Protein AF-A0A812QEW4-F1 (afdb_monomer_lite)

Secondary structure (DSSP, 8-state):
-----------------S---S--PPPP-----------PPP-PBBPGGGSTT--TTTEE-TT--SB-TT-EEEEEEPTTEE---EEEE--TT--STTPBPB------EE-PPPPSSPPTTEEEEPTTSTT--SS-EEEEPTTEEEEEEEEEEEETTSTTEEEEEEEEEEE--PBBPPTT--TTEE-TT-SSB-TT-EEEEEE-TTEEEEEPPP---------S--TT-----------------------PPPP-PEE-S-EEEE--TT--STTPBPB---EEEEE---PPPSSPPTTEEEEE-TT-SSEEEEEPTT--S--EEEEEE-TT--EEEEEE---------

Foldseek 3Di:
DPDPDDPPPPPPPPDDDDDDDDDDDDPPPDPPPPPPPDDADFEWEDFPVPDPPDDPQQKDQVVPDTGTAADKGWIAGDPPWHFDIWIWHHHNRHRDYHHHTDTDDTDTDGDADDDPDDDAQKDWDACPPVPHPDHIAIDGDPQWDFHKDWDWDADPVDPRDIHIDIDTIFGFAWECADPPPPLQKDCVQPHTHTAFDKDWIFGPPQWWKWFQPPPPPPPPPPPPPPPPPPDDDDDDDDDDDDDPPPPPDPDPDPRDTHTDRTWMWHHHNNHRDYHHHTDIGDIDTHRPDQDADVVHDPQKDWDDDVPDPDIAIDGHPQFDDHWDFDFDQDPSRRGYTDTDTDDGPDPPD

Radius of gyration: 50.13 Å; chains: 1; bounding box: 139×49×129 Å

Structure (mmCIF, N/CA/C/O backbone):
data_AF-A0A812QEW4-F1
#
_entry.id   AF-A0A812QEW4-F1
#
loop_
_atom_site.group_PDB
_atom_site.id
_atom_site.type_symbol
_atom_site.label_atom_id
_atom_site.label_alt_id
_atom_site.label_comp_id
_atom_site.label_asym_id
_atom_site.label_entity_id
_atom_site.label_seq_id
_atom_site.pdbx_PDB_ins_code
_atom_site.Cartn_x
_atom_site.Cartn_y
_atom_site.Cartn_z
_atom_site.occupancy
_atom_site.B_iso_or_equiv
_atom_site.auth_seq_id
_atom_site.auth_comp_id
_atom_site.auth_asym_id
_atom_site.auth_atom_id
_atom_site.pdbx_PDB_model_num
ATOM 1 N N . MET A 1 1 ? 35.214 -0.517 -57.519 1.00 34.09 1 MET A N 1
ATOM 2 C CA . MET A 1 1 ? 35.981 -0.048 -58.694 1.00 34.09 1 MET A CA 1
ATOM 3 C C . MET A 1 1 ? 37.238 0.630 -58.178 1.00 34.09 1 MET A C 1
ATOM 5 O O . MET A 1 1 ? 37.131 1.718 -57.634 1.00 34.09 1 MET A O 1
ATOM 9 N N . CYS A 1 2 ? 38.399 -0.019 -58.268 1.00 31.53 2 CYS A N 1
ATOM 10 C CA . CYS A 1 2 ? 39.672 0.656 -58.017 1.00 31.53 2 CYS A CA 1
ATOM 11 C C . CYS A 1 2 ? 39.988 1.488 -59.260 1.00 31.53 2 CYS A C 1
ATOM 13 O O . CYS A 1 2 ? 40.328 0.937 -60.305 1.00 31.53 2 CYS A O 1
ATOM 15 N N . THR A 1 3 ? 39.782 2.799 -59.180 1.00 40.34 3 THR A N 1
ATOM 16 C CA . THR A 1 3 ? 40.243 3.729 -60.209 1.00 40.34 3 THR A CA 1
ATOM 17 C C . THR A 1 3 ? 41.767 3.726 -60.201 1.00 40.34 3 THR A C 1
ATOM 19 O O . THR A 1 3 ? 42.397 3.939 -59.167 1.00 40.34 3 THR A O 1
ATOM 22 N N . THR A 1 4 ? 42.348 3.421 -61.354 1.00 45.41 4 THR A N 1
ATOM 23 C CA . THR A 1 4 ? 43.779 3.255 -61.630 1.00 45.41 4 THR A CA 1
ATOM 24 C C . THR A 1 4 ? 44.549 4.576 -61.618 1.00 45.41 4 THR A C 1
ATOM 26 O O . THR A 1 4 ? 45.234 4.894 -62.588 1.00 45.41 4 THR A O 1
ATOM 29 N N . GLU A 1 5 ? 44.461 5.363 -60.548 1.00 48.59 5 GLU A N 1
ATOM 30 C CA . GLU A 1 5 ? 45.220 6.609 -60.457 1.00 48.59 5 GLU A CA 1
ATOM 31 C C . GLU A 1 5 ? 46.103 6.671 -59.211 1.00 48.59 5 GLU A C 1
ATOM 33 O O . GLU A 1 5 ? 45.662 6.565 -58.070 1.00 48.59 5 GLU A O 1
ATOM 38 N N . THR A 1 6 ? 47.391 6.890 -59.492 1.00 46.53 6 THR A N 1
ATOM 39 C CA . THR A 1 6 ? 48.489 7.249 -58.584 1.00 46.53 6 THR A CA 1
ATOM 40 C C . THR A 1 6 ? 49.030 6.169 -57.640 1.00 46.53 6 THR A C 1
ATOM 42 O O . THR A 1 6 ? 49.083 6.325 -56.425 1.00 46.53 6 THR A O 1
ATOM 45 N N . CYS A 1 7 ? 49.620 5.124 -58.231 1.00 43.09 7 CYS A N 1
ATOM 46 C CA . CYS A 1 7 ? 50.783 4.455 -57.635 1.00 43.09 7 CYS A CA 1
ATOM 47 C C . CYS A 1 7 ? 52.015 5.367 -57.754 1.00 43.09 7 CYS A C 1
ATOM 49 O O . CYS A 1 7 ? 52.773 5.307 -58.723 1.00 43.09 7 CYS A O 1
ATOM 51 N N . SER A 1 8 ? 52.221 6.225 -56.761 1.00 47.38 8 SER A N 1
ATOM 52 C CA . SER A 1 8 ? 53.484 6.940 -56.581 1.00 47.38 8 SER A CA 1
ATOM 53 C C . SER A 1 8 ? 54.547 5.940 -56.126 1.00 47.38 8 SER A C 1
ATOM 55 O O . SER A 1 8 ? 54.674 5.653 -54.938 1.00 47.38 8 SER A O 1
ATOM 57 N N . LEU A 1 9 ? 55.304 5.383 -57.075 1.00 45.41 9 LEU A N 1
ATOM 58 C CA . LEU A 1 9 ? 56.555 4.674 -56.804 1.00 45.41 9 LEU A CA 1
ATOM 59 C C . LEU A 1 9 ? 57.519 5.647 -56.109 1.00 45.41 9 LEU A C 1
ATOM 61 O O . LEU A 1 9 ? 58.252 6.394 -56.757 1.00 45.41 9 LEU A O 1
ATOM 65 N N . LEU A 1 10 ? 57.515 5.649 -54.777 1.00 46.84 10 LEU A N 1
ATOM 66 C CA . LEU A 1 10 ? 58.549 6.276 -53.964 1.00 46.84 10 LEU A CA 1
ATOM 67 C C . LEU A 1 10 ? 59.844 5.476 -54.154 1.00 46.84 10 LEU A C 1
ATOM 69 O O . LEU A 1 10 ? 60.180 4.593 -53.369 1.00 46.84 10 LEU A O 1
ATOM 73 N N . ARG A 1 11 ? 60.594 5.793 -55.214 1.00 47.28 11 ARG A N 1
ATOM 74 C CA . ARG A 1 11 ? 62.019 5.463 -55.280 1.00 47.28 11 ARG A CA 1
ATOM 75 C C . ARG A 1 11 ? 62.726 6.290 -54.207 1.00 47.28 11 ARG A C 1
ATOM 77 O O . ARG A 1 11 ? 63.113 7.430 -54.454 1.00 47.28 11 ARG A O 1
ATOM 84 N N . ARG A 1 12 ? 62.914 5.723 -53.013 1.00 45.78 12 ARG A N 1
ATOM 85 C CA . ARG A 1 12 ? 64.014 6.152 -52.142 1.00 45.78 12 ARG A CA 1
ATOM 86 C C . ARG A 1 12 ? 65.315 5.711 -52.803 1.00 45.78 12 ARG A C 1
ATOM 88 O O . ARG A 1 12 ? 65.815 4.624 -52.549 1.00 45.78 12 ARG A O 1
ATOM 95 N N . CYS A 1 13 ? 65.861 6.559 -53.663 1.00 48.66 13 CYS A N 1
ATOM 96 C CA . CYS A 1 13 ? 67.303 6.595 -53.838 1.00 48.66 13 CYS A CA 1
ATOM 97 C C . CYS A 1 13 ? 67.830 7.468 -52.700 1.00 48.66 13 CYS A C 1
ATOM 99 O O . CYS A 1 13 ? 67.900 8.690 -52.829 1.00 48.66 13 CYS A O 1
ATOM 101 N N . GLU A 1 14 ? 68.107 6.851 -51.551 1.00 45.97 14 GLU A N 1
ATOM 102 C CA . GLU A 1 14 ? 68.933 7.505 -50.542 1.00 45.97 14 GLU A CA 1
ATOM 103 C C . GLU A 1 14 ? 70.273 7.857 -51.196 1.00 45.97 14 GLU A C 1
ATOM 105 O O . GLU A 1 14 ? 70.865 7.077 -51.941 1.00 45.97 14 GLU A O 1
ATOM 110 N N . SER A 1 15 ? 70.674 9.104 -50.988 1.00 53.09 15 SER A N 1
ATOM 111 C CA . SER A 1 15 ? 71.875 9.736 -51.513 1.00 53.09 15 SER A CA 1
ATOM 112 C C . SER A 1 15 ? 73.114 8.853 -51.347 1.00 53.09 15 SER A C 1
ATOM 114 O O . SER A 1 15 ? 73.626 8.701 -50.239 1.00 53.09 15 SER A O 1
ATOM 116 N N . ALA A 1 16 ? 73.624 8.323 -52.458 1.00 52.69 16 ALA A N 1
ATOM 117 C CA . ALA A 1 16 ? 74.945 7.714 -52.511 1.00 52.69 16 ALA A CA 1
ATOM 118 C C . ALA A 1 16 ? 76.025 8.809 -52.379 1.00 52.69 16 ALA A C 1
ATOM 120 O O . ALA A 1 16 ? 75.946 9.824 -53.082 1.00 52.69 16 ALA A O 1
ATOM 121 N N . PRO A 1 17 ? 77.040 8.645 -51.513 1.00 54.31 17 PRO A N 1
ATOM 122 C CA . PRO A 1 17 ? 78.188 9.537 -51.495 1.00 54.31 17 PRO A CA 1
ATOM 123 C C . PRO A 1 17 ? 79.134 9.225 -52.669 1.00 54.31 17 PRO A C 1
ATOM 125 O O . PRO A 1 17 ? 79.362 8.072 -53.015 1.00 54.31 17 PRO A O 1
ATOM 128 N N . SER A 1 18 ? 79.653 10.297 -53.273 1.00 60.44 18 SER A N 1
ATOM 129 C CA . SER A 1 18 ? 80.871 10.423 -54.095 1.00 60.44 18 SER A CA 1
ATOM 130 C C . SER A 1 18 ? 81.496 9.160 -54.729 1.00 60.44 18 SER A C 1
ATOM 132 O O . SER A 1 18 ? 82.170 8.392 -54.055 1.00 60.44 18 SER A O 1
ATOM 134 N N . VAL A 1 19 ? 81.368 9.090 -56.062 1.00 60.41 19 VAL A N 1
ATOM 135 C CA . VAL A 1 19 ? 82.297 8.549 -57.086 1.00 60.41 19 VAL A CA 1
ATOM 136 C C . VAL A 1 19 ? 83.142 7.316 -56.697 1.00 60.41 19 VAL A C 1
ATOM 138 O O . VAL A 1 19 ? 84.194 7.477 -56.077 1.00 60.41 19 VAL A O 1
ATOM 141 N N . PRO A 1 20 ? 82.778 6.105 -57.161 1.00 59.41 20 PRO A N 1
ATOM 142 C CA . PRO A 1 20 ? 83.668 4.948 -57.141 1.00 59.41 20 PRO A CA 1
ATOM 143 C C . PRO A 1 20 ? 84.605 4.908 -58.375 1.00 59.41 20 PRO A C 1
ATOM 145 O O . PRO A 1 20 ? 84.334 5.568 -59.385 1.00 59.41 20 PRO A O 1
ATOM 148 N N . PRO A 1 21 ? 85.726 4.163 -58.299 1.00 57.56 21 PRO A N 1
ATOM 149 C CA . PRO A 1 21 ? 86.693 3.998 -59.387 1.00 57.56 21 PRO A CA 1
ATOM 150 C C . PRO A 1 21 ? 86.151 3.141 -60.548 1.00 57.56 21 PRO A C 1
ATOM 152 O O . PRO A 1 21 ? 85.210 2.373 -60.399 1.00 57.56 21 PRO A O 1
ATOM 155 N N . ALA A 1 22 ? 86.756 3.310 -61.725 1.00 57.78 22 ALA A N 1
ATOM 156 C CA . ALA A 1 22 ? 86.165 3.049 -63.039 1.00 57.78 22 ALA A CA 1
ATOM 157 C C . ALA A 1 22 ? 86.095 1.583 -63.534 1.00 57.78 22 ALA A C 1
ATOM 159 O O . ALA A 1 22 ? 85.819 1.405 -64.713 1.00 57.78 22 ALA A O 1
ATOM 160 N N . ASP A 1 23 ? 86.289 0.554 -62.703 1.00 59.66 23 ASP A N 1
ATOM 161 C CA . ASP A 1 23 ? 86.441 -0.836 -63.194 1.00 59.66 23 ASP A CA 1
ATOM 162 C C . ASP A 1 23 ? 85.717 -1.912 -62.349 1.00 59.66 23 ASP A C 1
ATOM 164 O O . ASP A 1 23 ? 86.244 -3.006 -62.152 1.00 59.66 23 ASP A O 1
ATOM 168 N N . GLU A 1 24 ? 84.499 -1.652 -61.860 1.00 54.56 24 GLU A N 1
ATOM 169 C CA . GLU A 1 24 ? 83.662 -2.698 -61.238 1.00 54.56 24 GLU A CA 1
ATOM 170 C C . GLU A 1 24 ? 82.267 -2.794 -61.878 1.00 54.56 24 GLU A C 1
ATOM 172 O O . GLU A 1 24 ? 81.552 -1.801 -62.033 1.00 54.56 24 GLU A O 1
ATOM 177 N N . ASP A 1 25 ? 81.914 -4.027 -62.263 1.00 59.41 25 ASP A N 1
ATOM 178 C CA . ASP A 1 25 ? 80.620 -4.448 -62.803 1.00 59.41 25 ASP A CA 1
ATOM 179 C C . ASP A 1 25 ? 79.486 -4.013 -61.863 1.00 59.41 25 ASP A C 1
ATOM 181 O O . ASP A 1 25 ? 79.388 -4.454 -60.716 1.00 59.41 25 ASP A O 1
ATOM 185 N N . TRP A 1 26 ? 78.612 -3.134 -62.353 1.00 59.62 26 TRP A N 1
ATOM 186 C CA . TRP A 1 26 ? 77.441 -2.689 -61.607 1.00 59.62 26 TRP A CA 1
ATOM 187 C C . TRP A 1 26 ? 76.457 -3.855 -61.457 1.00 59.62 26 TRP A C 1
ATOM 189 O O . TRP A 1 26 ? 76.112 -4.478 -62.467 1.00 59.62 26 TRP A O 1
ATOM 199 N N . PRO A 1 27 ? 75.934 -4.144 -60.250 1.00 57.59 27 PRO A N 1
ATOM 200 C CA . PRO A 1 27 ? 74.861 -5.114 -60.120 1.00 57.59 27 PRO A CA 1
ATOM 201 C C . PRO A 1 27 ? 73.659 -4.606 -60.917 1.00 57.59 27 PRO A C 1
ATOM 203 O O . PRO A 1 27 ? 73.202 -3.473 -60.735 1.00 57.59 27 PRO A O 1
ATOM 206 N N . ALA A 1 28 ? 73.178 -5.441 -61.838 1.00 57.78 28 ALA A N 1
ATOM 207 C CA . ALA A 1 28 ? 71.970 -5.180 -62.602 1.00 57.78 28 ALA A CA 1
ATOM 208 C C . ALA A 1 28 ? 70.848 -4.776 -61.636 1.00 57.78 28 ALA A C 1
ATOM 210 O O . ALA A 1 28 ? 70.602 -5.462 -60.645 1.00 57.78 28 ALA A O 1
ATOM 211 N N . CYS A 1 29 ? 70.181 -3.652 -61.904 1.00 54.00 29 CYS A N 1
ATOM 212 C CA . CYS A 1 29 ? 68.979 -3.290 -61.170 1.00 54.00 29 CYS A CA 1
ATOM 213 C C . CYS A 1 29 ? 67.927 -4.377 -61.419 1.00 54.00 29 CYS A C 1
ATOM 215 O O . CYS A 1 29 ? 67.280 -4.377 -62.467 1.00 54.00 29 CYS A O 1
ATOM 217 N N . GLU A 1 30 ? 67.761 -5.306 -60.478 1.00 57.88 30 GLU A N 1
ATOM 218 C CA . GLU A 1 30 ? 66.587 -6.168 -60.456 1.00 57.88 30 GLU A CA 1
ATOM 219 C C . GLU A 1 30 ? 65.365 -5.267 -60.299 1.00 57.88 30 GLU A C 1
ATOM 221 O O . GLU A 1 30 ? 65.237 -4.495 -59.344 1.00 57.88 30 GLU A O 1
ATOM 226 N N . VAL A 1 31 ? 64.478 -5.324 -61.289 1.00 55.22 31 VAL A N 1
ATOM 227 C CA . VAL A 1 31 ? 63.141 -4.755 -61.185 1.00 55.22 31 VAL A CA 1
ATOM 228 C C . VAL A 1 31 ? 62.467 -5.509 -60.045 1.00 55.22 31 VAL A C 1
ATOM 230 O O . VAL A 1 31 ? 62.051 -6.647 -60.223 1.00 55.22 31 VAL A O 1
ATOM 233 N N . GLN A 1 32 ? 62.402 -4.909 -58.855 1.00 58.09 32 GLN A N 1
ATOM 234 C CA . GLN A 1 32 ? 61.497 -5.404 -57.826 1.00 58.09 32 GLN A CA 1
ATOM 235 C C . GLN A 1 32 ? 60.091 -5.269 -58.400 1.00 58.09 32 GLN A C 1
ATOM 237 O O . GLN A 1 32 ? 59.617 -4.149 -58.616 1.00 58.09 32 GLN A O 1
ATOM 242 N N . ASP A 1 33 ? 59.468 -6.407 -58.704 1.00 61.31 33 ASP A N 1
ATOM 243 C CA . ASP A 1 33 ? 58.070 -6.470 -59.100 1.00 61.31 33 ASP A CA 1
ATOM 244 C C . ASP A 1 33 ? 57.260 -5.640 -58.104 1.00 61.31 33 ASP A C 1
ATOM 246 O O . ASP A 1 33 ? 57.268 -5.890 -56.896 1.00 61.31 33 ASP A O 1
ATOM 250 N N . GLY A 1 34 ? 56.610 -4.591 -58.610 1.00 55.34 34 GLY A N 1
ATOM 251 C CA . GLY A 1 34 ? 55.760 -3.735 -57.801 1.00 55.34 34 GLY A CA 1
ATOM 252 C C . GLY A 1 34 ? 54.606 -4.566 -57.262 1.00 55.34 34 GLY A C 1
ATOM 253 O O . GLY A 1 34 ? 53.632 -4.811 -57.971 1.00 55.34 34 GLY A O 1
ATOM 254 N N . PHE A 1 35 ? 54.714 -5.018 -56.015 1.00 60.94 35 PHE A N 1
ATOM 255 C CA . PHE A 1 35 ? 53.630 -5.712 -55.341 1.00 60.94 35 PHE A CA 1
ATOM 256 C C . PHE A 1 35 ? 52.522 -4.695 -55.058 1.00 60.94 35 PHE A C 1
ATOM 258 O O . PHE A 1 35 ? 52.646 -3.840 -54.180 1.00 60.94 35 PHE A O 1
ATOM 265 N N . LEU A 1 36 ? 51.437 -4.763 -55.829 1.00 58.31 36 LEU A N 1
ATOM 266 C CA . LEU A 1 36 ? 50.216 -4.017 -55.542 1.00 58.31 36 LEU A CA 1
ATOM 267 C C . LEU A 1 36 ? 49.532 -4.653 -54.322 1.00 58.31 36 LEU A C 1
ATOM 269 O O . LEU A 1 36 ? 48.616 -5.461 -54.447 1.00 58.31 36 LEU A O 1
ATOM 273 N N . SER A 1 37 ? 49.998 -4.299 -53.125 1.00 68.81 37 SER A N 1
ATOM 274 C CA . SER A 1 37 ? 49.286 -4.541 -51.867 1.00 68.81 37 SER A CA 1
ATOM 275 C C . SER A 1 37 ? 48.243 -3.450 -51.636 1.00 68.81 37 SER A C 1
ATOM 277 O O . SER A 1 37 ? 48.529 -2.277 -51.862 1.00 68.81 37 SER A O 1
ATOM 279 N N . GLY A 1 38 ? 47.063 -3.808 -51.128 1.00 67.88 38 GLY A N 1
ATOM 280 C CA . GLY A 1 38 ? 46.064 -2.829 -50.672 1.00 67.88 38 GLY A CA 1
ATOM 281 C C . GLY A 1 38 ? 44.624 -3.124 -51.088 1.00 67.88 38 GLY A C 1
ATOM 282 O O . GLY A 1 38 ? 43.706 -2.505 -50.565 1.00 67.88 38 GLY A O 1
ATOM 283 N N . CYS A 1 39 ? 44.400 -4.091 -51.981 1.00 78.12 39 CYS A N 1
ATOM 284 C CA . CYS A 1 39 ? 43.057 -4.575 -52.296 1.00 78.12 39 CYS A CA 1
ATOM 285 C C . CYS A 1 39 ? 42.732 -5.791 -51.419 1.00 78.12 39 CYS A C 1
ATOM 287 O O . CYS A 1 39 ? 43.071 -6.920 -51.769 1.00 78.12 39 CYS A O 1
ATOM 289 N N . GLY A 1 40 ? 42.113 -5.556 -50.261 1.00 85.12 40 GLY A N 1
ATOM 290 C CA . GLY A 1 40 ? 41.506 -6.623 -49.463 1.00 85.12 40 GLY A CA 1
ATOM 291 C C . GLY A 1 40 ? 40.130 -7.011 -50.011 1.00 85.12 40 GLY A C 1
ATOM 292 O O . GLY A 1 40 ? 39.431 -6.176 -50.585 1.00 85.12 40 GLY A O 1
ATOM 293 N N . ILE A 1 41 ? 39.737 -8.276 -49.842 1.00 91.94 41 ILE A N 1
ATOM 294 C CA . ILE A 1 41 ? 38.370 -8.724 -50.140 1.00 91.94 41 ILE A CA 1
ATOM 295 C C . ILE A 1 41 ? 37.450 -8.102 -49.080 1.00 91.94 41 ILE A C 1
ATOM 297 O O . ILE A 1 41 ? 37.711 -8.329 -47.897 1.00 91.94 41 ILE A O 1
ATOM 301 N N . PRO A 1 42 ? 36.399 -7.350 -49.458 1.00 93.44 42 PRO A N 1
ATOM 302 C CA . PRO A 1 42 ? 35.460 -6.791 -48.493 1.00 93.44 42 PRO A CA 1
ATOM 303 C C . PRO A 1 42 ? 34.879 -7.895 -47.597 1.00 93.44 42 PRO A C 1
ATOM 305 O O . PRO A 1 42 ? 34.432 -8.925 -48.101 1.00 93.44 42 PRO A O 1
ATOM 308 N N . GLN A 1 43 ? 34.932 -7.695 -46.283 1.00 96.94 43 GLN A N 1
ATOM 309 C CA . GLN A 1 43 ? 34.458 -8.633 -45.265 1.00 96.94 43 GLN A CA 1
ATOM 310 C C . GLN A 1 43 ? 33.184 -8.088 -44.613 1.00 96.94 43 GLN A C 1
ATOM 312 O O . GLN A 1 43 ? 33.119 -6.901 -44.288 1.00 96.94 43 GLN A O 1
ATOM 317 N N . SER A 1 44 ? 32.185 -8.942 -44.391 1.00 96.38 44 SER A N 1
ATOM 318 C CA . SER A 1 44 ? 31.024 -8.597 -43.562 1.00 96.38 44 SER A CA 1
ATOM 319 C C . SER A 1 44 ? 31.462 -8.268 -42.133 1.00 96.38 44 SER A C 1
ATOM 321 O O . SER A 1 44 ? 32.469 -8.786 -41.639 1.00 96.38 44 SER A O 1
ATOM 323 N N . CYS A 1 45 ? 30.717 -7.390 -41.472 1.00 96.50 45 CYS A N 1
ATOM 324 C CA . CYS A 1 45 ? 30.898 -7.136 -40.050 1.00 96.50 45 CYS A CA 1
ATOM 325 C C . CYS A 1 45 ? 30.243 -8.247 -39.213 1.00 96.50 45 CYS A C 1
ATOM 327 O O . CYS A 1 45 ? 29.313 -8.915 -39.671 1.00 96.50 45 CYS A O 1
ATOM 329 N N . VAL A 1 46 ? 30.720 -8.440 -37.981 1.00 94.50 46 VAL A N 1
ATOM 330 C CA . VAL A 1 46 ? 30.103 -9.381 -37.028 1.00 94.50 46 VAL A CA 1
ATOM 331 C C . VAL A 1 46 ? 28.724 -8.871 -36.623 1.00 94.50 46 VAL A C 1
ATOM 333 O O . VAL A 1 46 ? 28.554 -7.672 -36.421 1.00 94.50 46 VAL A O 1
ATOM 336 N N . ALA A 1 47 ? 27.754 -9.775 -36.477 1.00 91.19 47 ALA A N 1
ATOM 337 C CA . ALA A 1 47 ? 26.429 -9.452 -35.953 1.00 91.19 47 ALA A CA 1
ATOM 338 C C . ALA A 1 47 ? 26.506 -8.729 -34.592 1.00 91.19 47 ALA A C 1
ATOM 340 O O . ALA A 1 47 ? 27.408 -8.988 -33.792 1.00 91.19 47 ALA A O 1
ATOM 341 N N . LEU A 1 48 ? 25.540 -7.842 -34.324 1.00 89.38 48 LEU A N 1
ATOM 342 C CA . LEU A 1 48 ? 25.499 -7.054 -33.084 1.00 89.38 48 LEU A CA 1
ATOM 343 C C . LEU A 1 48 ? 25.449 -7.923 -31.817 1.00 89.38 48 LEU A C 1
ATOM 345 O O . LEU A 1 48 ? 26.045 -7.545 -30.812 1.00 89.38 48 LEU A O 1
ATOM 349 N N . GLU A 1 49 ? 24.806 -9.090 -31.884 1.00 87.31 49 GLU A N 1
ATOM 350 C CA . GLU A 1 49 ? 24.650 -10.047 -30.773 1.00 87.31 49 GLU A CA 1
ATOM 351 C C . GLU A 1 49 ? 25.986 -10.556 -30.212 1.00 87.31 49 GLU A C 1
ATOM 353 O O . GLU A 1 49 ? 26.062 -11.014 -29.079 1.00 87.31 49 GLU A O 1
ATOM 358 N N . ALA A 1 50 ? 27.066 -10.469 -30.994 1.00 84.06 50 ALA A N 1
ATOM 359 C CA . ALA A 1 50 ? 28.398 -10.876 -30.557 1.00 84.06 50 ALA A CA 1
ATOM 360 C C . ALA A 1 50 ? 29.152 -9.776 -29.786 1.00 84.06 50 ALA A C 1
ATOM 362 O O . ALA A 1 50 ? 30.310 -9.977 -29.414 1.00 84.06 50 ALA A O 1
ATOM 363 N N . THR A 1 51 ? 28.551 -8.597 -29.597 1.00 83.06 51 THR A N 1
ATOM 364 C CA . THR A 1 51 ? 29.178 -7.483 -28.873 1.00 83.06 51 THR A CA 1
ATOM 365 C C . THR A 1 51 ? 28.883 -7.566 -27.371 1.00 83.06 51 THR A C 1
ATOM 367 O O . THR A 1 51 ? 27.773 -7.886 -26.969 1.00 83.06 51 THR A O 1
ATOM 370 N N . GLU A 1 52 ? 29.861 -7.241 -26.517 1.00 84.44 52 GLU A N 1
ATOM 371 C CA . GLU A 1 52 ? 29.746 -7.355 -25.044 1.00 84.44 52 GLU A CA 1
ATOM 372 C C . GLU A 1 52 ? 28.688 -6.426 -24.410 1.00 84.44 52 GLU A C 1
ATOM 374 O O . GLU A 1 52 ? 28.387 -6.549 -23.227 1.00 84.44 52 GLU A O 1
ATOM 379 N N . VAL A 1 53 ? 28.142 -5.480 -25.178 1.00 86.94 53 VAL A N 1
ATOM 380 C CA . VAL A 1 53 ? 27.160 -4.473 -24.727 1.00 86.94 53 VAL A CA 1
ATOM 381 C C . VAL A 1 53 ? 25.718 -4.895 -25.055 1.00 86.94 53 VAL A C 1
ATOM 383 O O . VAL A 1 53 ? 24.770 -4.181 -24.739 1.00 86.94 53 VAL A O 1
ATOM 386 N N . TRP A 1 54 ? 25.536 -6.036 -25.718 1.00 88.38 54 TRP A N 1
ATOM 387 C CA . TRP A 1 54 ? 24.234 -6.478 -26.192 1.00 88.38 54 TRP A CA 1
ATOM 388 C C . TRP A 1 54 ? 23.394 -7.131 -25.082 1.00 88.38 54 TRP A C 1
ATOM 390 O O . TRP A 1 54 ? 23.866 -8.024 -24.381 1.00 88.38 54 TRP A O 1
ATOM 400 N N . ASP A 1 55 ? 22.140 -6.689 -24.957 1.00 92.38 55 ASP A N 1
ATOM 401 C CA . ASP A 1 55 ? 21.114 -7.265 -24.085 1.00 92.38 55 ASP A CA 1
ATOM 402 C C . ASP A 1 55 ? 19.877 -7.584 -24.938 1.00 92.38 55 ASP A C 1
ATOM 404 O O . ASP A 1 55 ? 19.198 -6.673 -25.430 1.00 92.38 55 ASP A O 1
ATOM 408 N N . ASP A 1 56 ? 19.600 -8.882 -25.110 1.00 92.38 56 ASP A N 1
ATOM 409 C CA . ASP A 1 56 ? 18.487 -9.409 -25.913 1.00 92.38 56 ASP A CA 1
ATOM 410 C C . ASP A 1 56 ? 17.116 -8.895 -25.449 1.00 92.38 56 ASP A C 1
ATOM 412 O O . ASP A 1 56 ? 16.148 -8.922 -26.218 1.00 92.38 56 ASP A O 1
ATOM 416 N N . CYS A 1 57 ? 17.006 -8.425 -24.205 1.00 94.12 57 CYS A N 1
ATOM 417 C CA . CYS A 1 57 ? 15.758 -7.934 -23.640 1.00 94.12 57 CYS A CA 1
ATOM 418 C C . CYS A 1 57 ? 15.540 -6.439 -23.801 1.00 94.12 57 CYS A C 1
ATOM 420 O O . CYS A 1 57 ? 14.392 -5.995 -23.765 1.00 94.12 57 CYS A O 1
ATOM 422 N N . ILE A 1 58 ? 16.603 -5.669 -24.019 1.00 95.19 58 ILE A N 1
ATOM 423 C CA . ILE A 1 58 ? 16.505 -4.214 -24.157 1.00 95.19 58 ILE A CA 1
ATOM 424 C C . ILE A 1 58 ? 16.455 -3.814 -25.629 1.00 95.19 58 ILE A C 1
ATOM 426 O O . ILE A 1 58 ? 15.750 -2.865 -25.985 1.00 95.19 58 ILE A O 1
ATOM 430 N N . PHE A 1 59 ? 17.165 -4.530 -26.500 1.00 96.50 59 PHE A N 1
ATOM 431 C CA . PHE A 1 59 ? 17.348 -4.131 -27.892 1.00 96.50 59 PHE A CA 1
ATOM 432 C C . PHE A 1 59 ? 16.723 -5.131 -28.869 1.00 96.50 59 PHE A C 1
ATOM 434 O O . PHE A 1 59 ? 16.827 -6.343 -28.711 1.00 96.50 59 PHE A O 1
ATOM 441 N N . ASP A 1 60 ? 16.079 -4.608 -29.910 1.00 95.94 60 ASP A N 1
ATOM 442 C CA . ASP A 1 60 ? 15.561 -5.372 -31.042 1.00 95.94 60 ASP A CA 1
ATOM 443 C C . ASP A 1 60 ? 16.399 -5.051 -32.284 1.00 95.94 60 ASP A C 1
ATOM 445 O O . ASP A 1 60 ? 16.398 -3.928 -32.802 1.00 95.94 60 ASP A O 1
ATOM 449 N N . ASN A 1 61 ? 17.137 -6.059 -32.744 1.00 94.81 61 ASN A N 1
ATOM 450 C CA . ASN A 1 61 ? 17.920 -6.053 -33.974 1.00 94.81 61 ASN A CA 1
ATOM 451 C C . ASN A 1 61 ? 17.403 -7.099 -34.969 1.00 94.81 61 ASN A C 1
ATOM 453 O O . ASN A 1 61 ? 18.147 -7.488 -35.866 1.00 94.81 61 ASN A O 1
ATOM 457 N N . SER A 1 62 ? 16.157 -7.565 -34.850 1.00 94.12 62 SER A N 1
ATOM 458 C CA . SER A 1 62 ? 15.606 -8.618 -35.718 1.00 94.12 62 SER A CA 1
ATOM 459 C C . SER A 1 62 ? 15.661 -8.267 -37.215 1.00 94.12 62 SER A C 1
ATOM 461 O O . SER A 1 62 ? 15.512 -9.130 -38.080 1.00 94.12 62 SER A O 1
ATOM 463 N N . HIS A 1 63 ? 15.879 -6.991 -37.543 1.00 91.75 63 HIS A N 1
ATOM 464 C CA . HIS A 1 63 ? 16.069 -6.475 -38.900 1.00 91.75 63 HIS A CA 1
ATOM 465 C C . HIS A 1 63 ? 17.545 -6.384 -39.336 1.00 91.75 63 HIS A C 1
ATOM 467 O O . HIS A 1 63 ? 17.828 -6.153 -40.514 1.00 91.75 63 HIS A O 1
ATOM 473 N N . CYS A 1 64 ? 18.489 -6.591 -38.420 1.00 92.25 64 CYS A N 1
ATOM 474 C CA . CYS A 1 64 ? 19.928 -6.572 -38.649 1.00 92.25 64 CYS A CA 1
ATOM 475 C C . CYS A 1 64 ? 20.419 -7.985 -38.952 1.00 92.25 64 CYS A C 1
ATOM 477 O O . CYS A 1 64 ? 20.926 -8.691 -38.087 1.00 92.25 64 CYS A O 1
ATOM 479 N N . GLY A 1 65 ? 20.257 -8.400 -40.209 1.00 90.56 65 GLY A N 1
ATOM 480 C CA . GLY A 1 65 ? 20.913 -9.603 -40.717 1.00 90.56 65 GLY A CA 1
ATOM 481 C C . GLY A 1 65 ? 22.434 -9.432 -40.835 1.00 90.56 65 GLY A C 1
ATOM 482 O O . GLY A 1 65 ? 23.051 -8.564 -40.218 1.00 90.56 65 GLY A O 1
ATOM 483 N N . GLU A 1 66 ? 23.058 -10.239 -41.691 1.00 92.81 66 GLU A N 1
ATOM 484 C CA . GLU A 1 66 ? 24.486 -10.101 -41.980 1.00 92.81 66 GLU A CA 1
ATOM 485 C C . GLU A 1 66 ? 24.790 -8.726 -42.607 1.00 92.81 66 GLU A C 1
ATOM 487 O O . GLU A 1 66 ? 24.288 -8.374 -43.679 1.00 92.81 66 GLU A O 1
ATOM 492 N N . MET A 1 67 ? 25.621 -7.931 -41.930 1.00 95.25 67 MET A N 1
ATOM 493 C CA . MET A 1 67 ? 25.946 -6.573 -42.354 1.00 95.25 67 MET A CA 1
ATOM 494 C C . MET A 1 67 ? 27.153 -6.557 -43.295 1.00 95.25 67 MET A C 1
ATOM 496 O O . MET A 1 67 ? 28.307 -6.598 -42.866 1.00 95.25 67 MET A O 1
ATOM 500 N N . VAL A 1 68 ? 26.887 -6.446 -44.597 1.00 96.25 68 VAL A N 1
ATOM 501 C CA . VAL A 1 68 ? 27.927 -6.257 -45.623 1.00 96.25 68 VAL A CA 1
ATOM 502 C C . VAL A 1 68 ? 28.547 -4.849 -45.550 1.00 96.25 68 VAL A C 1
ATOM 504 O O . VAL A 1 68 ? 27.907 -3.923 -45.043 1.00 96.25 68 VAL A O 1
ATOM 507 N N . PRO A 1 69 ? 29.765 -4.625 -46.075 1.00 96.75 69 PRO A N 1
ATOM 508 C CA . PRO A 1 69 ? 30.384 -3.299 -46.107 1.00 96.75 69 PRO A CA 1
ATOM 509 C C . PRO A 1 69 ? 29.469 -2.224 -46.697 1.00 96.75 69 PRO A C 1
ATOM 511 O O . PRO A 1 69 ? 28.812 -2.449 -47.715 1.00 96.75 69 PRO A O 1
ATOM 514 N N . ASN A 1 70 ? 29.449 -1.047 -46.063 1.00 96.19 70 ASN A N 1
ATOM 515 C CA . ASN A 1 70 ? 28.582 0.085 -46.411 1.00 96.19 70 ASN A CA 1
ATOM 516 C C . ASN A 1 70 ? 27.075 -0.129 -46.154 1.00 96.19 70 ASN A C 1
ATOM 518 O O . ASN A 1 70 ? 26.261 0.671 -46.620 1.00 96.19 70 ASN A O 1
ATOM 522 N N . SER A 1 71 ? 26.684 -1.184 -45.437 1.00 96.38 71 SER A N 1
ATOM 523 C CA . SER A 1 71 ? 25.307 -1.344 -44.958 1.00 96.38 71 SER A CA 1
ATOM 524 C C . SER A 1 71 ? 25.086 -0.628 -43.624 1.00 96.38 71 SER A C 1
ATOM 526 O O . SER A 1 71 ? 26.021 -0.396 -42.848 1.00 96.38 71 SER A O 1
ATOM 528 N N . PHE A 1 72 ? 23.829 -0.279 -43.362 1.00 96.62 72 PHE A N 1
ATOM 529 C CA . PHE A 1 72 ? 23.365 0.198 -42.068 1.00 96.62 72 PHE A CA 1
ATOM 530 C C . PHE A 1 72 ? 22.095 -0.552 -41.666 1.00 96.62 72 PHE A C 1
ATOM 532 O O . PHE A 1 72 ? 21.335 -0.985 -42.533 1.00 96.62 72 PHE A O 1
ATOM 539 N N . CYS A 1 73 ? 21.876 -0.689 -40.364 1.00 97.00 73 CYS A N 1
ATOM 540 C CA . CYS A 1 73 ? 20.674 -1.279 -39.794 1.00 97.00 73 CYS A CA 1
ATOM 541 C C . CYS A 1 73 ? 20.126 -0.392 -38.673 1.00 97.00 73 CYS A C 1
ATOM 543 O O . CYS A 1 73 ? 20.898 0.250 -37.965 1.00 97.00 73 CYS A O 1
ATOM 545 N N . GLU A 1 74 ? 18.805 -0.335 -38.536 1.00 97.50 74 GLU A N 1
ATOM 546 C CA . GLU A 1 74 ? 18.120 0.346 -37.437 1.00 97.50 74 GLU A CA 1
ATOM 547 C C . GLU A 1 74 ? 18.020 -0.598 -36.231 1.00 97.50 74 GLU A C 1
ATOM 549 O O . GLU A 1 74 ? 17.525 -1.716 -36.366 1.00 97.50 74 GLU A O 1
ATOM 554 N N . VAL A 1 75 ? 18.478 -0.142 -35.067 1.00 97.19 75 VAL A N 1
ATOM 555 C CA . VAL A 1 75 ? 18.363 -0.856 -33.791 1.00 97.19 75 VAL A CA 1
ATOM 556 C C . VAL A 1 75 ? 17.319 -0.136 -32.949 1.00 97.19 75 VAL A C 1
ATOM 558 O O . VAL A 1 75 ? 17.419 1.075 -32.729 1.00 97.19 75 VAL A O 1
ATOM 561 N N . ARG A 1 76 ? 16.305 -0.875 -32.499 1.00 97.94 76 ARG A N 1
ATOM 562 C CA . ARG A 1 76 ? 15.179 -0.339 -31.724 1.00 97.94 76 ARG A CA 1
ATOM 563 C C . ARG A 1 76 ? 15.249 -0.804 -30.278 1.00 97.94 76 ARG A C 1
ATOM 565 O O . ARG A 1 76 ? 15.906 -1.794 -29.971 1.00 97.94 76 ARG A O 1
ATOM 572 N N . CYS A 1 77 ? 14.541 -0.109 -29.397 1.00 97.38 77 CYS A N 1
ATOM 573 C CA . CYS A 1 77 ? 14.221 -0.663 -28.088 1.00 97.38 77 CYS A CA 1
ATOM 574 C C . CYS A 1 77 ? 13.205 -1.795 -28.266 1.00 97.38 77 CYS A C 1
ATOM 576 O O . CYS A 1 77 ? 12.215 -1.642 -28.988 1.00 97.38 77 CYS A O 1
ATOM 578 N N . ARG A 1 78 ? 13.464 -2.938 -27.637 1.00 94.94 78 ARG A N 1
ATOM 579 C CA . ARG A 1 78 ? 12.534 -4.063 -27.609 1.00 94.94 78 ARG A CA 1
ATOM 580 C C . ARG A 1 78 ? 11.411 -3.744 -26.629 1.00 94.94 78 ARG A C 1
ATOM 582 O O . ARG A 1 78 ? 11.675 -3.261 -25.534 1.00 94.94 78 ARG A O 1
ATOM 589 N N . ALA A 1 79 ? 10.161 -4.028 -26.996 1.00 92.50 79 ALA A N 1
ATOM 590 C CA . ALA A 1 79 ? 9.048 -3.868 -26.064 1.00 92.50 79 ALA A CA 1
ATOM 591 C C . ALA A 1 79 ? 9.302 -4.703 -24.789 1.00 92.50 79 ALA A C 1
ATOM 593 O O . ALA A 1 79 ? 9.705 -5.862 -24.912 1.00 92.50 79 ALA A O 1
ATOM 594 N N . PRO A 1 80 ? 9.074 -4.142 -23.590 1.00 93.00 80 PRO A N 1
ATOM 595 C CA . PRO A 1 80 ? 8.300 -2.926 -23.325 1.00 93.00 80 PRO A CA 1
ATOM 596 C C . PRO A 1 80 ? 9.153 -1.654 -23.143 1.00 93.00 80 PRO A C 1
ATOM 598 O O . PRO A 1 80 ? 8.685 -0.648 -22.625 1.00 93.00 80 PRO A O 1
ATOM 601 N N . TYR A 1 81 ? 10.414 -1.660 -23.563 1.00 94.81 81 TYR A N 1
ATOM 602 C CA . TYR A 1 81 ? 11.226 -0.452 -23.559 1.00 94.81 81 TYR A CA 1
ATOM 603 C C . TYR A 1 81 ? 10.847 0.487 -24.706 1.00 94.81 81 TYR A C 1
ATOM 605 O O . TYR A 1 81 ? 10.602 0.058 -25.836 1.00 94.81 81 TYR A O 1
ATOM 613 N N . VAL A 1 82 ? 10.870 1.786 -24.425 1.00 95.50 82 VAL A N 1
ATOM 614 C CA . VAL A 1 82 ? 10.618 2.857 -25.391 1.00 95.50 82 VAL A CA 1
ATOM 615 C C . VAL A 1 82 ? 11.832 3.773 -25.488 1.00 95.50 82 VAL A C 1
ATOM 617 O O . VAL A 1 82 ? 12.503 4.063 -24.497 1.00 95.50 82 VAL A O 1
ATOM 620 N N . GLY A 1 83 ? 12.131 4.230 -26.698 1.00 96.81 83 GLY A N 1
ATOM 621 C CA . GLY A 1 83 ? 13.270 5.097 -26.967 1.00 96.81 83 GLY A CA 1
ATOM 622 C C . GLY A 1 83 ? 13.426 5.374 -28.454 1.00 96.81 83 GLY A C 1
ATOM 623 O O . GLY A 1 83 ? 12.853 4.672 -29.292 1.00 96.81 83 GLY A O 1
ATOM 624 N N . ASP A 1 84 ? 14.200 6.406 -28.779 1.00 97.75 84 ASP A N 1
ATOM 625 C CA . ASP A 1 84 ? 14.523 6.724 -30.167 1.00 97.75 84 ASP A CA 1
ATOM 626 C C . ASP A 1 84 ? 15.488 5.672 -30.741 1.00 97.75 84 ASP A C 1
ATOM 628 O O . ASP A 1 84 ? 16.477 5.327 -30.084 1.00 97.75 84 ASP A O 1
ATOM 632 N N . PRO A 1 85 ? 15.244 5.165 -31.963 1.00 97.69 85 PRO A N 1
ATOM 633 C CA . PRO A 1 85 ? 16.114 4.175 -32.577 1.00 97.69 85 PRO A CA 1
ATOM 634 C C . PRO A 1 85 ? 17.482 4.767 -32.926 1.00 97.69 85 PRO A C 1
ATOM 636 O O . PRO A 1 85 ? 17.611 5.945 -33.277 1.00 97.69 85 PRO A O 1
ATOM 639 N N . THR A 1 86 ? 18.509 3.924 -32.909 1.00 97.75 86 THR A N 1
ATOM 640 C CA . THR A 1 86 ? 19.850 4.266 -33.402 1.00 97.75 86 THR A CA 1
ATOM 641 C C . THR A 1 86 ? 20.211 3.416 -34.614 1.00 97.75 86 THR A C 1
ATOM 643 O O . THR A 1 86 ? 19.451 2.551 -35.048 1.00 97.75 86 THR A O 1
ATOM 646 N N . PHE A 1 87 ? 21.370 3.691 -35.217 1.00 97.44 87 PHE A N 1
ATOM 647 C CA . PHE A 1 87 ? 21.827 2.973 -36.400 1.00 97.44 87 PHE A CA 1
ATOM 648 C C . PHE A 1 87 ? 23.164 2.294 -36.152 1.00 97.44 87 PHE A C 1
ATOM 650 O O . PHE A 1 87 ? 24.114 2.918 -35.681 1.00 97.44 87 PHE A O 1
ATOM 657 N N . ALA A 1 88 ? 23.236 1.038 -36.565 1.00 96.88 88 ALA A N 1
ATOM 658 C CA . ALA A 1 88 ? 24.452 0.259 -36.647 1.00 96.88 88 ALA A CA 1
ATOM 659 C C . ALA A 1 88 ? 25.001 0.335 -38.080 1.00 96.88 88 ALA A C 1
ATOM 661 O O . ALA A 1 88 ? 24.224 0.361 -39.039 1.00 96.88 88 ALA A O 1
ATOM 662 N N . ARG A 1 89 ? 26.322 0.434 -38.257 1.00 97.50 89 ARG A N 1
ATOM 663 C CA . ARG A 1 89 ? 26.973 0.666 -39.557 1.00 97.50 89 ARG A CA 1
ATOM 664 C C . ARG A 1 89 ? 28.186 -0.234 -39.751 1.00 97.50 89 ARG A C 1
ATOM 666 O O . ARG A 1 89 ? 29.072 -0.290 -38.904 1.00 97.50 89 ARG A O 1
ATOM 673 N N . CYS A 1 90 ? 28.271 -0.890 -40.907 1.00 97.56 90 CYS A N 1
ATOM 674 C CA . CYS A 1 90 ? 29.484 -1.608 -41.294 1.00 97.56 90 CYS A CA 1
ATOM 675 C C . CYS A 1 90 ? 30.378 -0.696 -42.154 1.00 97.56 90 CYS A C 1
ATOM 677 O O . CYS A 1 90 ? 29.901 -0.188 -43.179 1.00 97.56 90 CYS A O 1
ATOM 679 N N . PRO A 1 91 ? 31.659 -0.471 -41.790 1.00 97.00 91 PRO A N 1
ATOM 680 C CA . PRO A 1 91 ? 32.542 0.426 -42.531 1.00 97.00 91 PRO A CA 1
ATOM 681 C C . PRO A 1 91 ? 32.594 0.107 -44.030 1.00 97.00 91 PRO A C 1
ATOM 683 O O . PRO A 1 91 ? 32.707 -1.050 -44.434 1.00 97.00 91 PRO A O 1
ATOM 686 N N . THR A 1 92 ? 32.551 1.146 -44.871 1.00 95.81 92 THR A N 1
ATOM 687 C CA . THR A 1 92 ? 32.482 1.031 -46.342 1.00 95.81 92 THR A CA 1
ATOM 688 C C . THR A 1 92 ? 33.593 0.170 -46.946 1.00 95.81 92 THR A C 1
ATOM 690 O O . THR A 1 92 ? 33.381 -0.498 -47.954 1.00 95.81 92 THR A O 1
ATOM 693 N N . PHE A 1 93 ? 34.771 0.161 -46.322 1.00 93.88 93 PHE A N 1
ATOM 694 C CA . PHE A 1 93 ? 35.948 -0.574 -46.783 1.00 93.88 93 PHE A CA 1
ATOM 695 C C . PHE A 1 93 ? 36.430 -1.577 -45.739 1.00 93.88 93 PHE A C 1
ATOM 697 O O . PHE A 1 93 ? 37.634 -1.722 -45.524 1.00 93.88 93 PHE A O 1
ATOM 704 N N . ASN A 1 94 ? 35.500 -2.248 -45.057 1.00 95.94 94 ASN A N 1
ATOM 705 C CA . ASN A 1 94 ? 35.882 -3.283 -44.116 1.00 95.94 94 ASN A CA 1
ATOM 706 C C . ASN A 1 94 ? 36.571 -4.445 -44.850 1.00 95.94 94 ASN A C 1
ATOM 708 O O . ASN A 1 94 ? 35.945 -5.153 -45.634 1.00 95.94 94 ASN A O 1
ATOM 712 N N . ILE A 1 95 ? 37.865 -4.629 -44.600 1.00 95.31 95 ILE A N 1
ATOM 713 C CA . ILE A 1 95 ? 38.669 -5.766 -45.078 1.00 95.31 95 ILE A CA 1
ATOM 714 C C . ILE A 1 95 ? 39.136 -6.650 -43.916 1.00 95.31 95 ILE A C 1
ATOM 716 O O . ILE A 1 95 ? 39.870 -7.611 -44.136 1.00 95.31 95 ILE A O 1
ATOM 720 N N . ILE A 1 96 ? 38.751 -6.298 -42.685 1.00 95.44 96 ILE A N 1
ATOM 721 C CA . ILE A 1 96 ? 39.137 -6.990 -41.460 1.00 95.44 96 ILE A CA 1
ATOM 722 C C . ILE A 1 96 ? 38.042 -8.023 -41.160 1.00 95.44 96 ILE A C 1
ATOM 724 O O . ILE A 1 96 ? 36.893 -7.642 -40.910 1.00 95.44 96 ILE A O 1
ATOM 728 N N . PRO A 1 97 ? 38.357 -9.331 -41.200 1.00 93.50 97 PRO A N 1
ATOM 729 C CA . PRO A 1 97 ? 37.416 -10.357 -40.782 1.00 93.50 97 PRO A CA 1
ATOM 730 C C . PRO A 1 97 ? 37.041 -10.147 -39.318 1.00 93.50 97 PRO A C 1
ATOM 732 O O . PRO A 1 97 ? 37.896 -9.825 -38.494 1.00 93.50 97 PRO A O 1
ATOM 735 N N . ASN A 1 98 ? 35.772 -10.367 -38.997 1.00 92.69 98 ASN A N 1
ATOM 736 C CA . ASN A 1 98 ? 35.230 -10.192 -37.654 1.00 92.69 98 ASN A CA 1
ATOM 737 C C . ASN A 1 98 ? 35.335 -8.761 -37.089 1.00 92.69 98 ASN A C 1
ATOM 739 O O . ASN A 1 98 ? 35.347 -8.577 -35.872 1.00 92.69 98 ASN A O 1
ATOM 743 N N . GLN A 1 99 ? 35.384 -7.740 -37.947 1.00 94.69 99 GLN A N 1
ATOM 744 C CA . GLN A 1 99 ? 35.226 -6.359 -37.500 1.00 94.69 99 GLN A CA 1
ATOM 745 C C . GLN A 1 99 ? 33.826 -6.183 -36.878 1.00 94.69 99 GLN A C 1
ATOM 747 O O . GLN A 1 99 ? 32.833 -6.475 -37.554 1.00 94.69 99 GLN A O 1
ATOM 752 N N . PRO A 1 100 ? 33.709 -5.717 -35.623 1.00 94.38 100 PRO A N 1
ATOM 753 C CA . PRO A 1 100 ? 32.411 -5.411 -35.038 1.00 94.38 100 PRO A CA 1
ATOM 754 C C . PRO A 1 100 ? 31.755 -4.248 -35.787 1.00 94.38 100 PRO A C 1
ATOM 756 O O . PRO A 1 100 ? 32.435 -3.349 -36.294 1.00 94.38 100 PRO A O 1
ATOM 759 N N . VAL A 1 101 ? 30.426 -4.275 -35.857 1.00 95.75 101 VAL A N 1
ATOM 760 C CA . VAL A 1 101 ? 29.631 -3.168 -36.399 1.00 95.75 101 VAL A CA 1
ATOM 761 C C . VAL A 1 101 ? 29.850 -1.914 -35.546 1.00 95.75 101 VAL A C 1
ATOM 763 O O . VAL A 1 101 ? 29.895 -1.990 -34.321 1.00 95.75 101 VAL A O 1
ATOM 766 N N . ASP A 1 102 ? 29.986 -0.758 -36.196 1.00 95.81 102 ASP A N 1
ATOM 767 C CA . ASP A 1 102 ? 30.063 0.543 -35.532 1.00 95.81 102 ASP A CA 1
ATOM 768 C C . ASP A 1 102 ? 28.646 1.006 -35.175 1.00 95.81 102 ASP A C 1
ATOM 770 O O . ASP A 1 102 ? 27.823 1.245 -36.064 1.00 95.81 102 ASP A O 1
ATOM 774 N N . TRP A 1 103 ? 28.323 1.062 -33.885 1.00 96.06 103 TRP A N 1
ATOM 775 C CA . TRP A 1 103 ? 26.990 1.418 -33.408 1.00 96.06 103 TRP A CA 1
ATOM 776 C C . TRP A 1 103 ? 27.038 2.057 -32.019 1.00 96.06 103 TRP A C 1
ATOM 778 O O . TRP A 1 103 ? 28.007 1.911 -31.275 1.00 96.06 103 TRP A O 1
ATOM 788 N N . SER A 1 104 ? 25.962 2.755 -31.667 1.00 95.69 104 SER A N 1
ATOM 789 C CA . SER A 1 104 ? 25.726 3.293 -30.327 1.00 95.69 104 SER A CA 1
ATOM 790 C C . SER A 1 104 ? 24.354 2.834 -29.832 1.00 95.69 104 SER A C 1
ATOM 792 O O . SER A 1 104 ? 23.390 2.976 -30.595 1.00 95.69 104 SER A O 1
ATOM 794 N N . PRO A 1 105 ? 24.227 2.326 -28.595 1.00 96.06 105 PRO A N 1
ATOM 795 C CA . PRO A 1 105 ? 22.949 1.841 -28.091 1.00 96.06 105 PRO A CA 1
ATOM 796 C C . PRO A 1 105 ? 21.906 2.962 -27.999 1.00 96.06 105 PRO A C 1
ATOM 798 O O . PRO A 1 105 ? 22.259 4.085 -27.621 1.00 96.06 105 PRO A O 1
ATOM 801 N N . PRO A 1 106 ? 20.635 2.690 -28.355 1.00 97.06 106 PRO A N 1
ATOM 802 C CA . PRO A 1 106 ? 19.550 3.632 -28.114 1.00 97.06 106 PRO A CA 1
ATOM 803 C C . PRO A 1 106 ? 19.316 3.811 -26.608 1.00 97.06 106 PRO A C 1
ATOM 805 O O . PRO A 1 106 ? 19.587 2.917 -25.804 1.00 97.06 106 PRO A O 1
ATOM 808 N N . VAL A 1 107 ? 18.802 4.979 -26.212 1.00 97.31 107 VAL A N 1
ATOM 809 C CA . VAL A 1 107 ? 18.393 5.228 -24.822 1.00 97.31 107 VAL A CA 1
ATOM 810 C C . VAL A 1 107 ? 17.017 4.610 -24.620 1.00 97.31 107 VAL A C 1
ATOM 812 O O . VAL A 1 107 ? 16.006 5.204 -24.984 1.00 97.31 107 VAL A O 1
ATOM 815 N N . CYS A 1 108 ? 16.997 3.409 -24.053 1.00 96.44 108 CYS A N 1
ATOM 816 C CA . CYS A 1 108 ? 15.778 2.661 -23.787 1.00 96.44 108 CYS A CA 1
ATOM 817 C C . CYS A 1 108 ? 15.302 2.897 -22.351 1.00 96.44 108 CYS A C 1
ATOM 819 O O . CYS A 1 108 ? 15.994 2.560 -21.388 1.00 96.44 108 CYS A O 1
ATOM 821 N N . ILE A 1 109 ? 14.116 3.485 -22.211 1.00 95.38 109 ILE A N 1
ATOM 822 C CA . ILE A 1 109 ? 13.432 3.696 -20.935 1.00 95.38 109 ILE A CA 1
ATOM 823 C C . ILE A 1 109 ? 12.362 2.620 -20.814 1.00 95.38 109 ILE A C 1
ATOM 825 O O . ILE A 1 109 ? 11.618 2.369 -21.757 1.00 95.38 109 ILE A O 1
ATOM 829 N N . LEU A 1 110 ? 12.305 1.961 -19.664 1.00 93.25 110 LEU A N 1
ATOM 830 C CA . LEU A 1 110 ? 11.297 0.945 -19.416 1.00 93.25 110 LEU A CA 1
ATOM 831 C C . LEU A 1 110 ? 9.910 1.600 -19.326 1.00 93.25 110 LEU A C 1
ATOM 833 O O . LEU A 1 110 ? 9.676 2.388 -18.409 1.00 93.25 110 LEU A O 1
ATOM 837 N N . ASP A 1 111 ? 9.013 1.271 -20.257 1.00 93.00 111 ASP A N 1
ATOM 838 C CA . ASP A 1 111 ? 7.604 1.659 -20.199 1.00 93.00 111 ASP A CA 1
ATOM 839 C C . ASP A 1 111 ? 6.800 0.482 -19.663 1.00 93.00 111 ASP A C 1
ATOM 841 O O . ASP A 1 111 ? 6.696 -0.568 -20.288 1.00 93.00 111 ASP A O 1
ATOM 845 N N . CYS A 1 112 ? 6.298 0.598 -18.443 1.00 92.44 112 CYS A N 1
ATOM 846 C CA . CYS A 1 112 ? 5.718 -0.553 -17.773 1.00 92.44 112 CYS A CA 1
ATOM 847 C C . CYS A 1 112 ? 4.265 -0.718 -18.199 1.00 92.44 112 CYS A C 1
ATOM 849 O O . CYS A 1 112 ? 3.463 0.184 -17.940 1.00 92.44 112 CYS A O 1
ATOM 851 N N . PRO A 1 113 ? 3.898 -1.858 -18.809 1.00 91.19 113 PRO A N 1
ATOM 852 C CA . PRO A 1 113 ? 2.530 -2.058 -19.239 1.00 91.19 113 PRO A CA 1
ATOM 853 C C . PRO A 1 113 ? 1.601 -2.032 -18.023 1.00 91.19 113 PRO A C 1
ATOM 855 O O . PRO A 1 113 ? 1.873 -2.655 -16.993 1.00 91.19 113 PRO A O 1
ATOM 858 N N . MET A 1 114 ? 0.497 -1.302 -18.167 1.00 91.31 114 MET A N 1
ATOM 859 C CA . MET A 1 114 ? -0.616 -1.319 -17.221 1.00 91.31 114 MET A CA 1
ATOM 860 C C . MET A 1 114 ? -1.108 -2.767 -17.059 1.00 91.31 114 MET A C 1
ATOM 862 O O . MET A 1 114 ? -1.300 -3.436 -18.077 1.00 91.31 114 MET A O 1
ATOM 866 N N . PRO A 1 115 ? -1.335 -3.271 -15.834 1.00 92.44 115 PRO A N 1
ATOM 867 C CA . PRO A 1 115 ? -1.860 -4.613 -15.648 1.00 92.44 115 PRO A CA 1
ATOM 868 C C . PRO A 1 115 ? -3.260 -4.718 -16.264 1.00 92.44 115 PRO A C 1
ATOM 870 O O . PRO A 1 115 ? -4.093 -3.828 -16.083 1.00 92.44 115 PRO A O 1
ATOM 873 N N . ASP A 1 116 ? -3.534 -5.831 -16.951 1.00 92.50 116 ASP A N 1
ATOM 874 C CA . ASP A 1 116 ? -4.838 -6.092 -17.585 1.00 92.5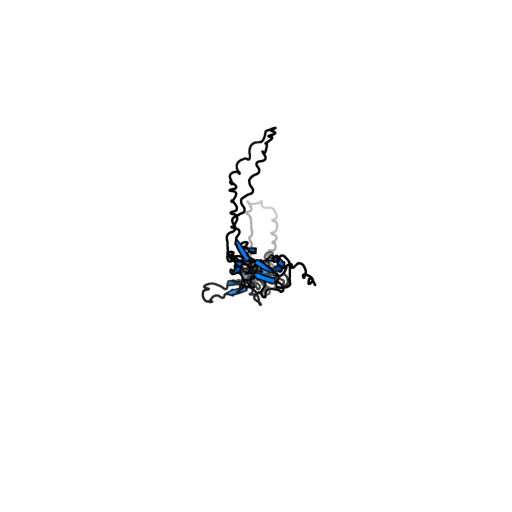0 116 ASP A CA 1
ATOM 875 C C . ASP A 1 116 ? -5.992 -6.066 -16.571 1.00 92.50 116 ASP A C 1
ATOM 877 O O . ASP A 1 116 ? -7.115 -5.660 -16.881 1.00 92.50 116 ASP A O 1
ATOM 881 N N . VAL A 1 117 ? -5.704 -6.502 -15.343 1.00 95.44 117 VAL A N 1
ATOM 882 C CA . VAL A 1 117 ? -6.623 -6.480 -14.208 1.00 95.44 117 VAL A CA 1
ATOM 883 C C . VAL A 1 117 ? -5.969 -5.689 -13.086 1.00 95.44 117 VAL A C 1
ATOM 885 O O . VAL A 1 117 ? -4.921 -6.078 -12.574 1.00 95.44 117 VAL A O 1
ATOM 888 N N . ILE A 1 118 ? -6.606 -4.588 -12.688 1.00 96.31 118 ILE A N 1
ATOM 889 C CA . ILE A 1 118 ? -6.171 -3.793 -11.539 1.00 96.31 118 ILE A CA 1
ATOM 890 C C . ILE A 1 118 ? -6.390 -4.630 -10.266 1.00 96.31 118 ILE A C 1
ATOM 892 O O . ILE A 1 118 ? -7.526 -5.051 -10.022 1.00 96.31 118 ILE A O 1
ATOM 896 N N . PRO A 1 119 ? -5.342 -4.900 -9.464 1.00 97.12 119 PRO A N 1
ATOM 897 C CA . PRO A 1 119 ? -5.480 -5.631 -8.209 1.00 97.12 119 PRO A CA 1
ATOM 898 C C . PRO A 1 119 ? -6.443 -4.942 -7.233 1.00 97.12 119 PRO A C 1
ATOM 900 O O . PRO A 1 119 ? -6.549 -3.716 -7.203 1.00 97.12 119 PRO A O 1
ATOM 903 N N . GLU A 1 120 ? -7.120 -5.730 -6.395 1.00 97.88 120 GLU A N 1
ATOM 904 C CA . GLU A 1 120 ? -8.005 -5.199 -5.353 1.00 97.88 120 GLU A CA 1
ATOM 905 C C . GLU A 1 120 ? -7.233 -4.262 -4.409 1.00 97.88 120 GLU A C 1
ATOM 907 O O . GLU A 1 120 ? -6.091 -4.537 -4.035 1.00 97.88 120 GLU A O 1
ATOM 912 N N . GLY A 1 121 ? -7.858 -3.150 -4.023 1.00 97.69 121 GLY A N 1
ATOM 913 C CA . GLY A 1 121 ? -7.246 -2.149 -3.149 1.00 97.69 121 GLY A CA 1
ATOM 914 C C . GLY A 1 121 ? -6.505 -1.023 -3.857 1.00 97.69 121 GLY A C 1
ATOM 915 O O . GLY A 1 121 ? -6.023 -0.111 -3.186 1.00 97.69 121 GLY A O 1
ATOM 916 N N . TYR A 1 122 ? -6.465 -1.036 -5.189 1.00 98.31 122 TYR A N 1
ATOM 917 C CA . TYR A 1 122 ? -5.832 -0.002 -5.999 1.00 98.31 122 TYR A CA 1
ATOM 918 C C . TYR A 1 122 ? -6.825 0.629 -6.967 1.00 98.31 122 TYR A C 1
ATOM 920 O O . TYR A 1 122 ? -7.690 -0.044 -7.524 1.00 98.31 122 TYR A O 1
ATOM 928 N N . GLU A 1 123 ? -6.664 1.924 -7.208 1.00 97.25 123 GLU A N 1
ATOM 929 C CA . GLU A 1 123 ? -7.357 2.632 -8.277 1.00 97.25 123 GLU A CA 1
ATOM 930 C C . GLU A 1 123 ? -6.393 3.582 -8.994 1.00 97.25 123 GLU A C 1
ATOM 932 O O . GLU A 1 123 ? -5.514 4.192 -8.379 1.00 97.25 123 GLU A O 1
ATOM 937 N N . LEU A 1 124 ? -6.538 3.669 -10.317 1.00 95.38 124 LEU A N 1
ATOM 938 C CA . LEU A 1 124 ? -5.756 4.570 -11.153 1.00 95.38 124 LEU A CA 1
ATOM 939 C C . LEU A 1 124 ? -6.529 5.871 -11.344 1.00 95.38 124 LEU A C 1
ATOM 941 O O . LEU A 1 124 ? -7.629 5.872 -11.900 1.00 95.38 124 LEU A O 1
ATOM 945 N N . VAL A 1 125 ? -5.928 6.969 -10.919 1.00 94.50 125 VAL A N 1
ATOM 946 C CA . VAL A 1 125 ? -6.418 8.326 -11.138 1.00 94.50 125 VAL A CA 1
ATOM 947 C C . VAL A 1 125 ? -5.828 8.830 -12.429 1.00 94.50 125 VAL A C 1
ATOM 949 O O . VAL A 1 125 ? -4.606 8.841 -12.565 1.00 94.50 125 VAL A O 1
ATOM 952 N N . ARG A 1 126 ? -6.664 9.234 -13.383 1.00 93.25 126 ARG A N 1
ATOM 953 C CA . ARG A 1 126 ? -6.145 9.691 -14.673 1.00 93.25 126 ARG A CA 1
ATOM 954 C C . ARG A 1 126 ? -5.981 11.197 -14.683 1.00 93.25 126 ARG A C 1
ATOM 956 O O . ARG A 1 126 ? -6.771 11.932 -14.082 1.00 93.25 126 ARG A O 1
ATOM 963 N N . ALA A 1 127 ? -4.979 11.656 -15.424 1.00 90.25 127 ALA A N 1
ATOM 964 C CA . ALA A 1 127 ? -4.807 13.081 -15.665 1.00 90.25 127 ALA A CA 1
ATOM 965 C C . ALA A 1 127 ? -6.096 13.670 -16.281 1.00 90.25 127 ALA A C 1
ATOM 967 O O . ALA A 1 127 ? -6.567 13.211 -17.325 1.00 90.25 127 ALA A O 1
ATOM 968 N N . GLY A 1 128 ? -6.668 14.688 -15.631 1.00 87.00 128 GLY A N 1
ATOM 969 C CA . GLY A 1 128 ? -7.932 15.316 -16.036 1.00 87.00 128 GLY A CA 1
ATOM 970 C C . GLY A 1 128 ? -9.138 14.993 -15.148 1.00 87.00 128 GLY A C 1
ATOM 971 O O . GLY A 1 128 ? -10.183 15.628 -15.318 1.00 87.00 128 GLY A O 1
ATOM 972 N N . ASP A 1 129 ? -9.004 14.082 -14.181 1.00 88.31 129 ASP A N 1
ATOM 973 C CA . ASP A 1 129 ? -9.999 13.931 -13.117 1.00 88.31 129 ASP A CA 1
ATOM 974 C C . ASP A 1 129 ? -10.050 15.199 -12.227 1.00 88.31 129 ASP A C 1
ATOM 976 O O . ASP A 1 129 ? -9.032 15.879 -12.045 1.00 88.31 129 ASP A O 1
ATOM 980 N N . PRO A 1 130 ? -11.220 15.569 -11.662 1.00 86.88 130 PRO A N 1
ATOM 981 C CA . PRO A 1 130 ? -11.353 16.780 -10.854 1.00 86.88 130 PRO A CA 1
ATOM 982 C C . PRO A 1 130 ? -10.362 16.803 -9.681 1.00 86.88 130 PRO A C 1
ATOM 984 O O . PRO A 1 130 ? -10.445 15.975 -8.777 1.00 86.88 130 PRO A O 1
ATOM 987 N N . GLY A 1 131 ? -9.453 17.782 -9.681 1.00 84.38 131 GLY A N 1
ATOM 988 C CA . GLY A 1 131 ? -8.436 17.952 -8.636 1.00 84.38 131 GLY A CA 1
ATOM 989 C C . GLY A 1 131 ? -7.089 17.275 -8.915 1.00 84.38 131 GLY A C 1
ATOM 990 O O . GLY A 1 131 ? -6.238 17.282 -8.031 1.00 84.38 131 GLY A O 1
ATOM 991 N N . VAL A 1 132 ? -6.878 16.719 -10.113 1.00 83.31 132 VAL A N 1
ATOM 992 C CA . VAL A 1 132 ? -5.642 16.015 -10.493 1.00 83.31 132 VAL A CA 1
ATOM 993 C C . VAL A 1 132 ? -5.003 16.741 -11.675 1.00 83.31 132 VAL A C 1
ATOM 995 O O . VAL A 1 132 ? -5.471 16.658 -12.810 1.00 83.31 132 VAL A O 1
ATOM 998 N N . GLU A 1 133 ? -3.949 17.509 -11.397 1.00 82.75 133 GLU A N 1
ATOM 999 C CA . GLU A 1 133 ? -3.289 18.372 -12.391 1.00 82.75 133 GLU A CA 1
ATOM 1000 C C . GLU A 1 133 ? -2.152 17.676 -13.164 1.00 82.75 133 GLU A C 1
ATOM 1002 O O . GLU A 1 133 ? -1.609 18.255 -14.105 1.00 82.75 133 GLU A O 1
ATOM 1007 N N . ILE A 1 134 ? -1.765 16.453 -12.782 1.00 75.12 134 ILE A N 1
ATOM 1008 C CA . ILE A 1 134 ? -0.551 15.775 -13.274 1.00 75.12 134 ILE A CA 1
ATOM 1009 C C . ILE A 1 134 ? -0.883 14.325 -13.686 1.00 75.12 134 ILE A C 1
ATOM 1011 O O . ILE A 1 134 ? -1.993 13.862 -13.446 1.00 75.12 134 ILE A O 1
ATOM 1015 N N . LEU A 1 135 ? 0.062 13.688 -14.392 1.00 86.50 135 LEU A N 1
ATOM 1016 C CA . LEU A 1 135 ? 0.110 12.308 -14.908 1.00 86.50 135 LEU A CA 1
ATOM 1017 C C . LEU A 1 135 ? -0.671 11.266 -14.093 1.00 86.50 135 LEU A C 1
ATOM 1019 O O . LEU A 1 135 ? -0.852 11.415 -12.891 1.00 86.50 135 LEU A O 1
ATOM 1023 N N . ASP A 1 136 ? -1.038 10.171 -14.761 1.00 89.88 136 ASP A N 1
ATOM 1024 C CA . ASP A 1 136 ? -1.723 9.035 -14.147 1.00 89.88 136 ASP A CA 1
ATOM 1025 C C . ASP A 1 136 ? -1.042 8.594 -12.833 1.00 89.88 136 ASP A C 1
ATOM 1027 O O . ASP A 1 136 ? 0.152 8.280 -12.804 1.00 89.88 136 ASP A O 1
ATOM 1031 N N . GLU A 1 137 ? -1.810 8.582 -11.743 1.00 93.00 137 GLU A N 1
ATOM 1032 C CA . GLU A 1 137 ? -1.337 8.312 -10.382 1.00 93.00 137 GLU A CA 1
ATOM 1033 C C . GLU A 1 137 ? -2.095 7.120 -9.792 1.00 93.00 137 GLU A C 1
ATOM 1035 O O . GLU A 1 137 ? -3.312 7.003 -9.919 1.00 93.00 137 GLU A O 1
ATOM 1040 N N . TRP A 1 138 ? -1.381 6.221 -9.119 1.00 95.56 138 TRP A N 1
ATOM 1041 C CA . TRP A 1 138 ? -2.007 5.144 -8.359 1.00 95.56 138 TRP A CA 1
ATOM 1042 C C . TRP A 1 138 ? -2.370 5.630 -6.960 1.00 95.56 138 TRP A C 1
ATOM 1044 O O . TRP A 1 138 ? -1.531 6.211 -6.272 1.00 95.56 138 TRP A O 1
ATOM 1054 N N . ARG A 1 139 ? -3.581 5.316 -6.494 1.00 96.88 139 ARG A N 1
ATOM 1055 C CA . ARG A 1 139 ? -3.987 5.516 -5.095 1.00 96.88 139 ARG A CA 1
ATOM 1056 C C . ARG A 1 139 ? -4.665 4.275 -4.528 1.00 96.88 139 ARG A C 1
ATOM 1058 O O . ARG A 1 139 ? -5.034 3.358 -5.263 1.00 96.88 139 ARG A O 1
ATOM 1065 N N . CYS A 1 140 ? -4.787 4.234 -3.206 1.00 98.25 140 CYS A N 1
ATOM 1066 C CA . CYS A 1 140 ? -5.520 3.164 -2.545 1.00 98.25 140 CYS A CA 1
ATOM 1067 C C . CYS A 1 140 ? -7.021 3.335 -2.783 1.00 98.25 140 CYS A C 1
ATOM 1069 O O . CYS A 1 140 ? -7.550 4.438 -2.651 1.00 98.25 140 CYS A O 1
ATOM 1071 N N . ALA A 1 141 ? -7.690 2.240 -3.137 1.00 97.94 141 ALA A N 1
ATOM 1072 C CA . ALA A 1 141 ? -9.133 2.215 -3.336 1.00 97.94 141 ALA A CA 1
ATOM 1073 C C . ALA A 1 141 ? -9.886 2.439 -2.004 1.00 97.94 141 ALA A C 1
ATOM 1075 O O . ALA A 1 141 ? -9.319 2.223 -0.926 1.00 97.94 141 ALA A O 1
ATOM 1076 N N . PRO A 1 142 ? -11.176 2.823 -2.033 1.00 96.88 142 PRO A N 1
ATOM 1077 C CA . PRO A 1 142 ? -11.987 2.939 -0.822 1.00 96.88 142 PRO A CA 1
ATOM 1078 C C . PRO A 1 142 ? -11.966 1.657 0.024 1.00 96.88 142 PRO A C 1
ATOM 1080 O O . PRO A 1 142 ? -12.133 0.556 -0.498 1.00 96.88 142 PRO A O 1
ATOM 1083 N N . GLY A 1 143 ? -11.767 1.800 1.338 1.00 96.88 143 GLY A N 1
ATOM 1084 C CA . GLY A 1 143 ? -11.583 0.664 2.252 1.00 96.88 143 GLY A CA 1
ATOM 1085 C C . GLY A 1 143 ? -10.139 0.157 2.347 1.00 96.88 143 GLY A C 1
ATOM 1086 O O . GLY A 1 143 ? -9.897 -0.869 2.974 1.00 96.88 143 GLY A O 1
ATOM 1087 N N . TYR A 1 144 ? -9.178 0.863 1.749 1.00 98.31 144 TYR A N 1
ATOM 1088 C CA . TYR A 1 144 ? -7.749 0.592 1.873 1.00 98.31 144 TYR A CA 1
ATOM 1089 C C . TYR A 1 144 ? -7.014 1.852 2.333 1.00 98.31 144 TYR A C 1
ATOM 1091 O O . TYR A 1 144 ? -7.434 2.975 2.055 1.00 98.31 144 TYR A O 1
ATOM 1099 N N . VAL A 1 145 ? -5.900 1.669 3.035 1.00 97.44 145 VAL A N 1
ATOM 1100 C CA . VAL A 1 145 ? -5.046 2.753 3.531 1.00 97.44 145 VAL A CA 1
ATOM 1101 C C . VAL A 1 145 ? -3.586 2.482 3.182 1.00 97.44 145 VAL A C 1
ATOM 1103 O O . VAL A 1 145 ? -3.172 1.330 3.045 1.00 97.44 145 VAL A O 1
ATOM 1106 N N . GLY A 1 146 ? -2.799 3.546 3.043 1.00 96.88 146 GLY A N 1
ATOM 1107 C CA . GLY A 1 146 ? -1.368 3.480 2.769 1.00 96.88 146 GLY A CA 1
ATOM 1108 C C . GLY A 1 146 ? -0.963 4.365 1.597 1.00 96.88 146 GLY A C 1
ATOM 1109 O O . GLY A 1 146 ? -1.680 5.294 1.226 1.00 96.88 146 GLY A O 1
ATOM 1110 N N . GLN A 1 147 ? 0.206 4.078 1.031 1.00 97.56 147 GLN A N 1
ATOM 1111 C CA . GLN A 1 147 ? 0.715 4.752 -0.158 1.00 97.56 147 GLN A CA 1
ATOM 1112 C C . GLN A 1 147 ? 0.836 3.718 -1.270 1.00 97.56 147 GLN A C 1
ATOM 1114 O O . GLN A 1 147 ? 1.619 2.775 -1.154 1.00 97.56 147 GLN A O 1
ATOM 1119 N N . ALA A 1 148 ? 0.076 3.896 -2.349 1.00 97.88 148 ALA A N 1
ATOM 1120 C CA . ALA A 1 148 ? 0.196 3.034 -3.511 1.00 97.88 148 ALA A CA 1
ATOM 1121 C C . ALA A 1 148 ? 1.565 3.248 -4.168 1.00 97.88 148 ALA A C 1
ATOM 1123 O O . ALA A 1 148 ? 1.948 4.366 -4.511 1.00 97.88 148 ALA A O 1
ATOM 1124 N N . VAL A 1 149 ? 2.313 2.164 -4.341 1.00 96.75 149 VAL A N 1
ATOM 1125 C CA . VAL A 1 149 ? 3.622 2.171 -4.989 1.00 96.75 149 VAL A CA 1
ATOM 1126 C C . VAL A 1 149 ? 3.578 1.216 -6.167 1.00 96.75 149 VAL A C 1
ATOM 1128 O O . VAL A 1 149 ? 3.400 0.011 -5.988 1.00 96.75 149 VAL A O 1
ATOM 1131 N N . SER A 1 150 ? 3.787 1.760 -7.362 1.00 95.38 150 SER A N 1
ATOM 1132 C CA . SER A 1 150 ? 3.976 0.990 -8.587 1.00 95.38 150 SER A CA 1
ATOM 1133 C C . SER A 1 150 ? 5.458 0.720 -8.813 1.00 95.38 150 SER A C 1
ATOM 1135 O O . SER A 1 150 ? 6.276 1.643 -8.800 1.00 95.38 150 SER A O 1
ATOM 1137 N N . ARG A 1 151 ? 5.806 -0.541 -9.064 1.00 94.75 151 ARG A N 1
ATOM 1138 C CA . ARG A 1 151 ? 7.142 -0.955 -9.501 1.00 94.75 151 ARG A CA 1
ATOM 1139 C C . ARG A 1 151 ? 7.028 -1.883 -10.689 1.00 94.75 151 ARG A C 1
ATOM 1141 O O . ARG A 1 151 ? 6.038 -2.585 -10.840 1.00 94.75 151 ARG A O 1
ATOM 1148 N N . CYS A 1 152 ? 8.074 -1.916 -11.491 1.00 94.06 152 CYS A N 1
ATOM 1149 C CA . CYS A 1 152 ? 8.157 -2.814 -12.625 1.00 94.06 152 CYS A CA 1
ATOM 1150 C C . CYS A 1 152 ? 9.140 -3.912 -12.275 1.00 94.06 152 CYS A C 1
ATOM 1152 O O . CYS A 1 152 ? 10.252 -3.626 -11.822 1.00 94.06 152 CYS A O 1
ATOM 1154 N N . ILE A 1 153 ? 8.703 -5.153 -12.424 1.00 92.69 153 ILE A N 1
ATOM 1155 C CA . ILE A 1 153 ? 9.530 -6.324 -12.166 1.00 92.69 153 ILE A CA 1
ATOM 1156 C C . ILE A 1 153 ? 9.616 -7.153 -13.436 1.00 92.69 153 ILE A C 1
ATOM 1158 O O . ILE A 1 153 ? 8.659 -7.215 -14.208 1.00 92.69 153 ILE A O 1
ATOM 1162 N N . PHE A 1 154 ? 10.766 -7.781 -13.647 1.00 89.00 154 PHE A N 1
ATOM 1163 C CA . PHE A 1 154 ? 10.905 -8.772 -14.700 1.00 89.00 154 PHE A CA 1
ATOM 1164 C C . PHE A 1 154 ? 10.098 -10.006 -14.321 1.00 89.00 154 PHE A C 1
ATOM 1166 O O . PHE A 1 154 ? 10.196 -10.502 -13.194 1.00 89.00 154 PHE A O 1
ATOM 1173 N N . ASP A 1 155 ? 9.276 -10.456 -15.255 1.00 86.06 155 ASP A N 1
ATOM 1174 C CA . ASP A 1 155 ? 8.567 -11.712 -15.126 1.00 86.06 155 ASP A CA 1
ATOM 1175 C C . ASP A 1 155 ? 9.539 -12.843 -15.468 1.00 86.06 155 ASP A C 1
ATOM 1177 O O . ASP A 1 155 ? 10.093 -12.891 -16.561 1.00 86.06 155 ASP A O 1
ATOM 1181 N N . ASN A 1 156 ? 9.764 -13.756 -14.525 1.00 83.88 156 ASN A N 1
ATOM 1182 C CA . ASN A 1 156 ? 10.649 -14.898 -14.753 1.00 83.88 156 ASN A CA 1
ATOM 1183 C C . ASN A 1 156 ? 10.041 -15.922 -15.727 1.00 83.88 156 ASN A C 1
ATOM 1185 O O . ASN A 1 156 ? 10.755 -16.819 -16.175 1.00 83.88 156 ASN A O 1
ATOM 11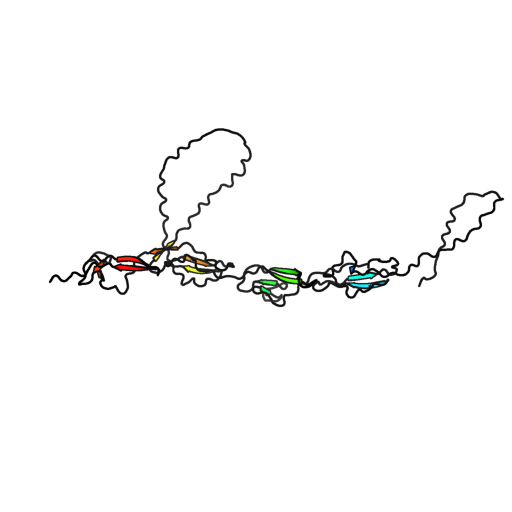89 N N . GLU A 1 157 ? 8.739 -15.840 -16.024 1.00 85.69 157 GLU A N 1
ATOM 1190 C CA . GLU A 1 157 ? 8.060 -16.795 -16.904 1.00 85.69 157 GLU A CA 1
ATOM 1191 C C . GLU A 1 157 ? 8.262 -16.492 -18.393 1.00 85.69 157 GLU A C 1
ATOM 1193 O O . GLU A 1 157 ? 8.202 -17.401 -19.224 1.00 85.69 157 GLU A O 1
ATOM 1198 N N . THR A 1 158 ? 8.533 -15.235 -18.748 1.00 83.06 158 THR A N 1
ATOM 1199 C CA . THR A 1 158 ? 8.739 -14.815 -20.136 1.00 83.06 158 THR A CA 1
ATOM 1200 C C . THR A 1 158 ? 10.129 -14.209 -20.284 1.00 83.06 158 THR A C 1
ATOM 1202 O O . THR A 1 158 ? 10.499 -13.320 -19.532 1.00 83.06 158 THR A O 1
ATOM 1205 N N . GLU A 1 159 ? 10.916 -14.678 -21.261 1.00 82.94 159 GLU A N 1
ATOM 1206 C CA . GLU A 1 159 ? 12.368 -14.413 -21.355 1.00 82.94 159 GLU A CA 1
ATOM 1207 C C . GLU A 1 159 ? 12.784 -12.933 -21.381 1.00 82.94 159 GLU A C 1
ATOM 1209 O O . GLU A 1 159 ? 13.961 -12.668 -21.205 1.00 82.94 159 GLU A O 1
ATOM 1214 N N . CYS A 1 160 ? 11.857 -11.983 -21.539 1.00 88.62 160 CYS A N 1
ATOM 1215 C CA . CYS A 1 160 ? 12.086 -10.541 -21.403 1.00 88.62 160 CYS A CA 1
ATOM 1216 C C . CYS A 1 160 ? 10.821 -9.791 -20.936 1.00 88.62 160 CYS A C 1
ATOM 1218 O O . CYS A 1 160 ? 10.636 -8.615 -21.259 1.00 88.62 160 CYS A O 1
ATOM 1220 N N . GLY A 1 161 ? 9.884 -10.473 -20.269 1.00 90.44 161 GLY A N 1
ATOM 1221 C CA . GLY A 1 161 ? 8.636 -9.836 -19.856 1.00 90.44 161 GLY A CA 1
ATOM 1222 C C . GLY A 1 161 ? 8.835 -8.908 -18.674 1.00 90.44 161 GLY A C 1
ATOM 1223 O O . GLY A 1 161 ? 9.644 -9.163 -17.783 1.00 90.44 161 GLY A O 1
ATOM 1224 N N . VAL A 1 162 ? 8.056 -7.832 -18.651 1.00 92.75 162 VAL A N 1
ATOM 1225 C CA . VAL A 1 162 ? 7.981 -6.932 -17.503 1.00 92.75 162 VAL A CA 1
ATOM 1226 C C . VAL A 1 162 ? 6.526 -6.794 -17.095 1.00 92.75 162 VAL A C 1
ATOM 1228 O O . VAL A 1 162 ? 5.666 -6.514 -17.928 1.00 92.75 162 VAL A O 1
ATOM 1231 N N . GLY A 1 163 ? 6.268 -6.978 -15.804 1.00 92.62 163 GLY A N 1
ATOM 1232 C CA . GLY A 1 163 ? 4.971 -6.745 -15.183 1.00 92.62 163 GLY A CA 1
ATOM 1233 C C . GLY A 1 163 ? 5.017 -5.546 -14.240 1.00 92.62 163 GLY A C 1
ATOM 1234 O O . GLY A 1 163 ? 5.989 -5.353 -13.501 1.00 92.62 163 GLY A O 1
ATOM 1235 N N . GLN A 1 164 ? 3.953 -4.745 -14.236 1.00 94.38 164 GLN A N 1
ATOM 1236 C CA . GLN A 1 164 ? 3.729 -3.748 -13.194 1.00 94.38 164 GLN A CA 1
ATOM 1237 C C . GLN A 1 164 ? 3.152 -4.436 -11.950 1.00 94.38 164 GLN A C 1
ATOM 1239 O O . GLN A 1 164 ? 2.125 -5.109 -12.007 1.00 94.38 164 GLN A O 1
ATOM 1244 N N . VAL A 1 165 ? 3.812 -4.245 -10.812 1.00 95.19 165 VAL A N 1
ATOM 1245 C CA . VAL A 1 165 ? 3.377 -4.729 -9.503 1.00 95.19 165 VAL A CA 1
ATOM 1246 C C . VAL A 1 165 ? 3.069 -3.543 -8.610 1.00 95.19 165 VAL A C 1
ATOM 1248 O O . VAL A 1 165 ? 3.881 -2.628 -8.444 1.00 95.19 165 VAL A O 1
ATOM 1251 N N . LEU A 1 166 ? 1.878 -3.582 -8.020 1.00 97.25 166 LEU A N 1
ATOM 1252 C CA . LEU A 1 166 ? 1.409 -2.591 -7.068 1.00 97.25 166 LEU A CA 1
ATOM 1253 C C . LEU A 1 166 ? 1.625 -3.099 -5.642 1.00 97.25 166 LEU A C 1
ATOM 1255 O O . LEU A 1 166 ? 1.475 -4.283 -5.350 1.00 97.25 166 LEU A O 1
ATOM 1259 N N . SER A 1 167 ? 2.016 -2.192 -4.753 1.00 97.62 167 SER A N 1
ATOM 1260 C CA . SER A 1 167 ? 2.264 -2.477 -3.336 1.00 97.62 167 SER A CA 1
ATOM 1261 C C . SER A 1 167 ? 1.873 -1.279 -2.466 1.00 97.62 167 SER A C 1
ATOM 1263 O O . SER A 1 167 ? 1.575 -0.208 -2.988 1.00 97.62 167 SER A O 1
ATOM 1265 N N . GLY A 1 168 ? 1.783 -1.473 -1.149 1.00 97.69 168 GLY A N 1
ATOM 1266 C CA . GLY A 1 168 ? 1.618 -0.388 -0.174 1.00 97.69 168 GLY A CA 1
ATOM 1267 C C . GLY A 1 168 ? 0.187 0.022 0.199 1.00 97.69 168 GLY A C 1
ATOM 1268 O O . GLY A 1 168 ? 0.039 0.815 1.124 1.00 97.69 168 GLY A O 1
ATOM 1269 N N . CYS A 1 169 ? -0.850 -0.541 -0.430 1.00 98.50 169 CYS A N 1
ATOM 1270 C CA . CYS A 1 169 ? -2.235 -0.383 0.018 1.00 98.50 169 CYS A CA 1
ATOM 1271 C C . CYS A 1 169 ? -2.651 -1.603 0.835 1.00 98.50 169 CYS A C 1
ATOM 1273 O O . CYS A 1 169 ? -2.541 -2.738 0.372 1.00 98.50 169 CYS A O 1
ATOM 1275 N N . LEU A 1 170 ? -3.114 -1.365 2.056 1.00 98.19 170 LEU A N 1
ATOM 1276 C CA . LEU A 1 170 ? -3.541 -2.399 2.989 1.00 98.19 170 LEU A CA 1
ATOM 1277 C C . LEU A 1 170 ? -5.035 -2.262 3.243 1.00 98.19 170 LEU A C 1
ATOM 1279 O O . LEU A 1 170 ? -5.536 -1.152 3.424 1.00 98.19 170 LEU A O 1
ATOM 1283 N N . LYS A 1 171 ? -5.737 -3.395 3.248 1.00 98.31 171 LYS A N 1
ATOM 1284 C CA . LYS A 1 171 ? -7.171 -3.428 3.516 1.00 98.31 171 LYS A CA 1
ATOM 1285 C C . LYS A 1 171 ? -7.430 -2.952 4.939 1.00 98.31 171 LYS A C 1
ATOM 1287 O O . LYS A 1 171 ? -6.766 -3.393 5.876 1.00 98.31 171 LYS A O 1
ATOM 1292 N N . LEU A 1 172 ? -8.376 -2.036 5.076 1.00 98.00 172 LEU A N 1
ATOM 1293 C CA . LEU A 1 172 ? -8.869 -1.599 6.365 1.00 98.00 172 LEU A CA 1
ATOM 1294 C C . LEU A 1 172 ? -9.721 -2.712 6.982 1.00 98.00 172 LEU A C 1
ATOM 1296 O O . LEU A 1 172 ? -10.655 -3.209 6.353 1.00 98.00 172 LEU A O 1
ATOM 1300 N N . GLU A 1 173 ? -9.387 -3.094 8.208 1.00 98.06 173 GLU A N 1
ATOM 1301 C CA . GLU A 1 173 ? -10.052 -4.168 8.941 1.00 98.06 173 GLU A CA 1
ATOM 1302 C C . GLU A 1 173 ? -10.860 -3.580 10.109 1.00 98.06 173 GLU A C 1
ATOM 1304 O O . GLU A 1 173 ? -10.357 -2.703 10.826 1.00 98.06 173 GLU A O 1
ATOM 1309 N N . PRO A 1 174 ? -12.107 -4.036 10.327 1.00 97.62 174 PRO A N 1
ATOM 1310 C CA . PRO A 1 174 ? -12.881 -3.625 11.488 1.00 97.62 174 PRO A CA 1
ATOM 1311 C C . PRO A 1 174 ? -12.227 -4.143 12.770 1.00 97.62 174 PRO A C 1
ATOM 1313 O O . PRO A 1 174 ? -11.571 -5.192 12.782 1.00 97.62 174 PRO A O 1
ATOM 1316 N N . CYS A 1 175 ? -12.414 -3.410 13.862 1.00 97.69 175 CYS A N 1
ATOM 1317 C CA . CYS A 1 175 ? -11.991 -3.895 15.166 1.00 97.69 175 CYS A CA 1
ATOM 1318 C C . CYS A 1 175 ? -12.984 -4.933 15.696 1.00 97.69 175 CYS A C 1
ATOM 1320 O O . CYS A 1 175 ? -14.188 -4.855 15.450 1.00 97.69 175 CYS A O 1
ATOM 1322 N N . VAL A 1 176 ? -12.474 -5.899 16.456 1.00 96.44 176 VAL A N 1
ATOM 1323 C CA . VAL A 1 176 ? -13.298 -6.890 17.156 1.00 96.44 176 VAL A CA 1
ATOM 1324 C C . VAL A 1 176 ? -13.505 -6.484 18.611 1.00 96.44 176 VAL A C 1
ATOM 1326 O O . VAL A 1 176 ? -12.744 -5.696 19.176 1.00 96.44 176 VAL A O 1
ATOM 1329 N N . LEU A 1 177 ? -14.554 -7.023 19.231 1.00 94.06 177 LEU A N 1
ATOM 1330 C CA . LEU A 1 177 ? -14.765 -6.853 20.663 1.00 94.06 177 LEU A CA 1
ATOM 1331 C C . LEU A 1 177 ? -13.625 -7.523 21.451 1.00 94.06 177 LEU A C 1
ATOM 1333 O O . LEU A 1 177 ? -13.201 -8.617 21.065 1.00 94.06 177 LEU A O 1
ATOM 1337 N N . PRO A 1 178 ? -13.181 -6.928 22.572 1.00 91.88 178 PRO A N 1
ATOM 1338 C CA . PRO A 1 178 ? -12.217 -7.556 23.452 1.00 91.88 178 PRO A CA 1
ATOM 1339 C C . PRO A 1 178 ? -12.653 -8.950 23.893 1.00 91.88 178 PRO A C 1
ATOM 1341 O O . PRO A 1 178 ? -13.788 -9.159 24.322 1.00 91.88 178 PRO A O 1
ATOM 1344 N N . SER A 1 179 ? -11.736 -9.911 23.836 1.00 87.81 179 SER A N 1
ATOM 1345 C CA . SER A 1 179 ? -11.963 -11.287 24.298 1.00 87.81 179 SER A CA 1
ATOM 1346 C C . SER A 1 179 ? -12.319 -11.353 25.788 1.00 87.81 179 SER A C 1
ATOM 1348 O O . SER A 1 179 ? -13.082 -12.220 26.216 1.00 87.81 179 SER A O 1
ATOM 1350 N N . MET A 1 180 ? -11.833 -10.383 26.565 1.00 77.12 180 MET A N 1
ATOM 1351 C CA . MET A 1 180 ? -12.197 -10.156 27.965 1.00 77.12 180 MET A CA 1
ATOM 1352 C C . MET A 1 180 ? -13.456 -9.296 28.115 1.00 77.12 180 MET A C 1
ATOM 1354 O O . MET A 1 180 ? -13.573 -8.569 29.098 1.00 77.12 180 MET A O 1
ATOM 1358 N N . ALA A 1 181 ? -14.392 -9.342 27.161 1.00 67.00 181 ALA A N 1
ATOM 1359 C CA . ALA A 1 181 ? -15.712 -8.737 27.285 1.00 67.00 181 ALA A CA 1
ATOM 1360 C C . ALA A 1 181 ? -16.438 -9.348 28.490 1.00 67.00 181 ALA A C 1
ATOM 1362 O O . ALA A 1 181 ? -17.222 -10.295 28.380 1.00 67.00 181 ALA A O 1
ATOM 1363 N N . HIS A 1 182 ? -16.129 -8.812 29.671 1.00 75.00 182 HIS A N 1
ATOM 1364 C CA . HIS A 1 182 ? -16.763 -9.181 30.908 1.00 75.00 182 HIS A CA 1
ATOM 1365 C C . HIS A 1 182 ? -18.248 -8.980 30.698 1.00 75.00 182 HIS A C 1
ATOM 1367 O O . HIS A 1 182 ? -18.715 -7.960 30.199 1.00 75.00 182 HIS A O 1
ATOM 1373 N N . CYS A 1 183 ? -19.004 -9.983 31.088 1.00 84.94 183 CYS A N 1
ATOM 1374 C CA . CYS A 1 183 ? -20.444 -9.988 30.988 1.00 84.94 183 CYS A CA 1
ATOM 1375 C C . CYS A 1 183 ? -21.135 -8.849 31.767 1.00 84.94 183 CYS A C 1
ATOM 1377 O O . CYS A 1 183 ? -22.348 -8.703 31.650 1.00 84.94 183 CYS A O 1
ATOM 1379 N N . SER A 1 184 ? -20.390 -8.059 32.543 1.00 89.94 184 SER A N 1
ATOM 1380 C CA . SER A 1 184 ? -20.815 -6.820 33.190 1.00 89.94 184 SER A CA 1
ATOM 1381 C C . SER A 1 184 ? -20.839 -5.607 32.250 1.00 89.94 184 SER A C 1
ATOM 1383 O O . SER A 1 184 ? -21.484 -4.613 32.573 1.00 89.94 184 SER A O 1
ATOM 1385 N N . LEU A 1 185 ? -20.164 -5.673 31.099 1.00 93.69 185 LEU A N 1
ATOM 1386 C CA . LEU A 1 185 ? -20.106 -4.613 30.093 1.00 93.69 185 LEU A CA 1
ATOM 1387 C C . LEU A 1 185 ? -21.199 -4.795 29.030 1.00 93.69 185 LEU A C 1
ATOM 1389 O O . LEU A 1 185 ? -21.643 -5.908 28.723 1.00 93.69 185 LEU A O 1
ATOM 1393 N N . ASN A 1 186 ? -21.640 -3.677 28.468 1.00 93.62 186 ASN A N 1
ATOM 1394 C CA . ASN A 1 186 ? -22.613 -3.585 27.394 1.00 93.62 186 ASN A CA 1
ATOM 1395 C C . ASN A 1 186 ? -21.938 -3.008 26.142 1.00 93.62 186 ASN A C 1
ATOM 1397 O O . ASN A 1 186 ? -21.573 -1.836 26.105 1.00 93.62 186 ASN A O 1
ATOM 1401 N N . PHE A 1 187 ? -21.823 -3.846 25.110 1.00 94.94 187 PHE A N 1
ATOM 1402 C CA . PHE A 1 187 ? -21.222 -3.518 23.812 1.00 94.94 187 PHE A CA 1
ATOM 1403 C C . PHE A 1 187 ? -22.264 -3.383 22.694 1.00 94.94 187 PHE A C 1
ATOM 1405 O O . PHE A 1 187 ? -21.936 -3.547 21.522 1.00 94.94 187 PHE A O 1
ATOM 1412 N N . SER A 1 188 ? -23.534 -3.142 23.033 1.00 94.56 188 SER A N 1
ATOM 1413 C CA . SER A 1 188 ? -24.615 -3.057 22.036 1.00 94.56 188 SER A CA 1
ATOM 1414 C C . SER A 1 188 ? -24.361 -2.007 20.947 1.00 94.56 188 SER A C 1
ATOM 1416 O O . SER A 1 188 ? -24.772 -2.219 19.810 1.00 94.56 188 SER A O 1
ATOM 1418 N N . GLU A 1 189 ? -23.629 -0.936 21.259 1.00 95.56 189 GLU A N 1
ATOM 1419 C CA . GLU A 1 189 ? -23.238 0.113 20.306 1.00 95.56 189 GLU A CA 1
ATOM 1420 C C . GLU A 1 189 ? -21.930 -0.184 19.543 1.00 95.56 189 GLU A C 1
ATOM 1422 O O . GLU A 1 189 ? -21.536 0.600 18.687 1.00 95.56 189 GLU A O 1
ATOM 1427 N N . CYS A 1 190 ? -21.247 -1.299 19.832 1.00 95.75 190 CYS A N 1
ATOM 1428 C CA . CYS A 1 190 ? -19.868 -1.567 19.394 1.00 95.75 190 CYS A CA 1
ATOM 1429 C C . CYS A 1 190 ? -19.709 -2.843 18.546 1.00 95.75 190 CYS A C 1
ATOM 1431 O O . CYS A 1 190 ? -18.595 -3.341 18.401 1.00 95.75 190 CYS A O 1
ATOM 1433 N N . LEU A 1 191 ? -20.801 -3.430 18.042 1.00 94.44 191 LEU A N 1
ATOM 1434 C CA . LEU A 1 191 ? -20.761 -4.747 17.385 1.00 94.44 191 LEU A CA 1
ATOM 1435 C C . LEU A 1 191 ? -19.950 -4.759 16.079 1.00 94.44 191 LEU A C 1
ATOM 1437 O O . LEU A 1 191 ? -19.370 -5.787 15.740 1.00 94.44 191 LEU A O 1
ATOM 1441 N N . GLU A 1 192 ? -19.897 -3.631 15.371 1.00 91.75 192 GLU A N 1
ATOM 1442 C CA . GLU A 1 192 ? -19.184 -3.477 14.101 1.00 91.75 192 GLU A CA 1
ATOM 1443 C C . GLU A 1 192 ? -18.514 -2.100 14.071 1.00 91.75 192 GLU A C 1
ATOM 1445 O O . GLU A 1 192 ? -19.083 -1.139 13.565 1.00 91.75 192 GLU A O 1
ATOM 1450 N N . LEU A 1 193 ? -17.322 -1.989 14.664 1.00 96.06 193 LEU A N 1
ATOM 1451 C CA . LEU A 1 193 ? -16.533 -0.759 14.602 1.00 96.06 193 LEU A CA 1
ATOM 1452 C C . LEU A 1 193 ? -15.622 -0.778 13.379 1.00 96.06 193 LEU A C 1
ATOM 1454 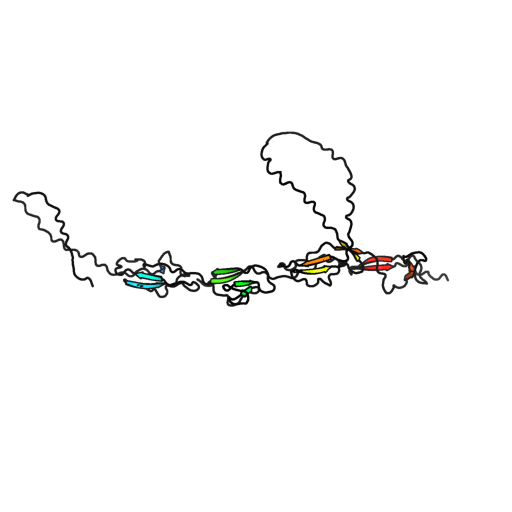O O . LEU A 1 193 ? -14.621 -1.506 13.339 1.00 96.06 193 LEU A O 1
ATOM 1458 N N . GLY A 1 194 ? -15.950 0.057 12.399 1.00 97.25 194 GLY A N 1
ATOM 1459 C CA . GLY A 1 194 ? -15.058 0.370 11.297 1.00 97.25 194 GLY A CA 1
ATOM 1460 C C . GLY A 1 194 ? -13.806 1.126 11.771 1.00 97.25 194 GLY A C 1
ATOM 1461 O O . GLY A 1 194 ? -13.802 1.758 12.831 1.00 97.25 194 GLY A O 1
ATOM 1462 N N . PRO A 1 195 ? -12.710 1.087 11.001 1.00 97.06 195 PRO A N 1
ATOM 1463 C CA . PRO A 1 195 ? -11.515 1.857 11.320 1.00 97.06 195 PRO A CA 1
ATOM 1464 C C . PRO A 1 195 ? -11.811 3.356 11.427 1.00 97.06 195 PRO A C 1
ATOM 1466 O O . PRO A 1 195 ? -12.344 3.972 10.505 1.00 97.06 195 PRO A O 1
ATOM 1469 N N . GLY A 1 196 ? -11.416 3.951 12.553 1.00 96.88 196 GLY A N 1
ATOM 1470 C CA . GLY A 1 196 ? -11.614 5.368 12.868 1.00 96.88 196 GLY A CA 1
ATOM 1471 C C . GLY A 1 196 ? -12.923 5.657 13.596 1.00 96.88 196 GLY A C 1
ATOM 1472 O O . GLY A 1 196 ? -13.122 6.784 14.047 1.00 96.88 196 GLY A O 1
ATOM 1473 N N . GLU A 1 197 ? -13.799 4.663 13.729 1.00 97.88 197 GLU A N 1
ATOM 1474 C CA . GLU A 1 197 ? -15.052 4.801 14.458 1.00 97.88 197 GLU A CA 1
ATOM 1475 C C . GLU A 1 197 ? -14.850 4.623 15.964 1.00 97.88 197 GLU A C 1
ATOM 1477 O O . GLU A 1 197 ? -13.898 3.991 16.436 1.00 97.88 197 GLU A O 1
ATOM 1482 N N . SER A 1 198 ? -15.779 5.186 16.729 1.00 97.44 198 SER A N 1
ATOM 1483 C CA . SER A 1 198 ? -15.853 5.018 18.171 1.00 97.44 198 SER A CA 1
ATOM 1484 C C . SER A 1 198 ? -17.282 4.720 18.614 1.00 97.44 198 SER A C 1
ATOM 1486 O O . SER A 1 198 ? -18.247 5.104 17.955 1.00 97.44 198 SER A O 1
ATOM 1488 N N . CYS A 1 199 ? -17.412 4.028 19.741 1.00 97.44 199 CYS A N 1
ATOM 1489 C CA . CYS A 1 199 ? -18.686 3.710 20.381 1.00 97.44 199 CYS A CA 1
ATOM 1490 C C . CYS A 1 199 ? -18.603 3.962 21.888 1.00 97.44 199 CYS A C 1
ATOM 1492 O O . CYS A 1 199 ? -17.513 4.075 22.460 1.00 97.44 199 CYS A O 1
ATOM 1494 N N . MET A 1 200 ? -19.758 4.016 22.550 1.00 97.19 200 MET A N 1
ATOM 1495 C CA . MET A 1 200 ? -19.823 4.061 24.004 1.00 97.19 200 MET A CA 1
ATOM 1496 C C . MET A 1 200 ? -19.972 2.647 24.573 1.00 97.19 200 MET A C 1
ATOM 1498 O O . MET A 1 200 ? -20.914 1.924 24.255 1.00 97.19 200 MET A O 1
ATOM 1502 N N . VAL A 1 201 ? -19.048 2.260 25.448 1.00 96.00 201 VAL A N 1
ATOM 1503 C CA . VAL A 1 201 ? -19.135 1.038 26.249 1.00 96.00 201 VAL A CA 1
ATOM 1504 C C . VAL A 1 201 ? -19.651 1.424 27.624 1.00 96.00 201 VAL A C 1
ATOM 1506 O O . VAL A 1 201 ? -19.036 2.227 28.324 1.00 96.00 201 VAL A O 1
ATOM 1509 N N . THR A 1 202 ? -20.780 0.852 28.021 1.00 95.31 202 THR A N 1
ATOM 1510 C CA . THR A 1 202 ? -21.409 1.124 29.320 1.00 95.31 202 THR A CA 1
ATOM 1511 C C . THR A 1 202 ? -21.410 -0.127 30.184 1.00 95.31 202 THR A C 1
ATOM 1513 O O . THR A 1 202 ? -21.246 -1.245 29.691 1.00 95.31 202 THR A O 1
ATOM 1516 N N . CYS A 1 203 ? -21.593 0.034 31.489 1.00 93.31 203 CYS A N 1
ATOM 1517 C CA . CYS A 1 203 ? -21.930 -1.100 32.336 1.00 93.31 203 CYS A CA 1
ATOM 1518 C C . CYS A 1 203 ? -23.378 -1.540 32.072 1.00 93.31 203 CYS A C 1
ATOM 1520 O O . CYS A 1 203 ? -24.241 -0.737 31.711 1.00 93.31 203 CYS A O 1
ATOM 1522 N N . LYS A 1 204 ? -23.674 -2.831 32.239 1.00 89.75 204 LYS A N 1
ATOM 1523 C CA . LYS A 1 204 ? -25.067 -3.299 32.246 1.00 89.75 204 LYS A CA 1
ATOM 1524 C C . LYS A 1 204 ? -25.814 -2.680 33.430 1.00 89.75 204 LYS A C 1
ATOM 1526 O O . LYS A 1 204 ? -25.213 -2.406 34.457 1.00 89.75 204 LYS A O 1
ATOM 1531 N N . ALA A 1 205 ? -27.138 -2.560 33.318 1.00 85.06 205 ALA A N 1
ATOM 1532 C CA . ALA A 1 205 ? -27.995 -1.842 34.272 1.00 85.06 205 ALA A CA 1
ATOM 1533 C C . ALA A 1 205 ? -27.878 -2.259 35.758 1.00 85.06 205 ALA A C 1
ATOM 1535 O O . ALA A 1 205 ? -28.310 -1.507 36.620 1.00 85.06 205 ALA A O 1
ATOM 1536 N N . SER A 1 206 ? -27.329 -3.438 36.071 1.00 83.12 206 SER A N 1
ATOM 1537 C CA . SER A 1 206 ? -27.092 -3.909 37.451 1.00 83.12 206 SER A CA 1
ATOM 1538 C C . SER A 1 206 ? -25.701 -3.565 38.004 1.00 83.12 206 SER A C 1
ATOM 1540 O O . SER A 1 206 ? -25.321 -4.065 39.061 1.00 83.12 206 SER A O 1
ATOM 1542 N N . TYR A 1 207 ? -24.904 -2.789 37.275 1.00 87.50 207 TYR A N 1
ATOM 1543 C CA . TYR A 1 207 ? -23.524 -2.485 37.628 1.00 87.50 207 TYR A CA 1
ATOM 1544 C C . TYR A 1 207 ? -23.271 -0.978 37.563 1.00 87.50 207 TYR A C 1
ATOM 1546 O O . TYR A 1 207 ? -23.619 -0.329 36.577 1.00 87.50 207 TYR A O 1
ATOM 1554 N N . ALA A 1 208 ? -22.584 -0.456 38.575 1.00 89.75 208 ALA A N 1
ATOM 1555 C CA . ALA A 1 208 ? -21.995 0.873 38.558 1.00 89.75 208 ALA A CA 1
ATOM 1556 C C . ALA A 1 208 ? -20.627 0.825 37.876 1.00 89.75 208 ALA A C 1
ATOM 1558 O O . ALA A 1 208 ? -19.791 -0.034 38.178 1.00 89.75 208 ALA A O 1
ATOM 1559 N N . GLY A 1 209 ? -20.400 1.754 36.952 1.00 90.38 209 GLY A N 1
ATOM 1560 C CA . GLY A 1 209 ? -19.132 1.892 36.255 1.00 90.38 209 GLY A CA 1
ATOM 1561 C C . GLY A 1 209 ? -18.143 2.751 37.022 1.00 90.38 209 GLY A C 1
ATOM 1562 O O . GLY A 1 209 ? -18.480 3.809 37.551 1.00 90.38 209 GLY A O 1
ATOM 1563 N N . PHE A 1 210 ? -16.895 2.303 37.037 1.00 91.81 210 PHE A N 1
ATOM 1564 C CA . PHE A 1 210 ? -15.770 3.040 37.579 1.00 91.81 210 PHE A CA 1
ATOM 1565 C C . PHE A 1 210 ? -14.601 2.995 36.609 1.00 91.81 210 PHE A C 1
ATOM 1567 O O . PHE A 1 210 ? -14.258 1.937 36.083 1.00 91.81 210 PHE A O 1
ATOM 1574 N N . ILE A 1 211 ? -13.953 4.131 36.397 1.00 91.44 211 ILE A N 1
ATOM 1575 C CA . ILE A 1 211 ? -12.723 4.195 35.614 1.00 91.44 211 ILE A CA 1
ATOM 1576 C C . ILE A 1 211 ? -11.552 4.176 36.585 1.00 91.44 211 ILE A C 1
ATOM 1578 O O . ILE A 1 211 ? -11.525 4.937 37.561 1.00 91.44 211 ILE A O 1
ATOM 1582 N N . ARG A 1 212 ? -10.567 3.319 36.309 1.00 86.31 212 ARG A N 1
ATOM 1583 C CA . ARG A 1 212 ? -9.255 3.450 36.935 1.00 86.31 212 ARG A CA 1
ATOM 1584 C C . ARG A 1 212 ? -8.570 4.645 36.263 1.00 86.31 212 ARG A C 1
ATOM 1586 O O . ARG A 1 212 ? -8.384 4.595 35.045 1.00 86.31 212 ARG A O 1
ATOM 1593 N N . PRO A 1 213 ? -8.228 5.721 37.000 1.00 82.88 213 PRO A N 1
ATOM 1594 C CA . PRO A 1 213 ? -7.437 6.800 36.426 1.00 82.88 213 PRO A CA 1
ATOM 1595 C C . PRO A 1 213 ? -6.208 6.180 35.763 1.00 82.88 213 PRO A C 1
ATOM 1597 O O . PRO A 1 213 ? -5.676 5.216 36.332 1.00 82.88 213 PRO A O 1
ATOM 1600 N N . PRO A 1 214 ? -5.765 6.667 34.589 1.00 80.56 214 PRO A N 1
ATOM 1601 C CA . PRO A 1 214 ? -4.473 6.248 34.075 1.00 80.56 214 PRO A CA 1
ATOM 1602 C C . PRO A 1 214 ? -3.499 6.433 35.233 1.00 80.56 214 PRO A C 1
ATOM 1604 O O . PRO A 1 214 ? -3.433 7.523 35.803 1.00 80.56 214 PRO A O 1
ATOM 1607 N N . MET A 1 215 ? -2.846 5.347 35.667 1.00 77.75 215 MET A N 1
ATOM 1608 C CA . MET A 1 215 ? -1.696 5.520 36.537 1.00 77.75 215 MET A CA 1
ATOM 1609 C C . MET A 1 215 ? -0.799 6.407 35.701 1.00 77.75 215 MET A C 1
ATOM 1611 O O . MET A 1 215 ? -0.395 5.989 34.614 1.00 77.75 215 MET A O 1
ATOM 1615 N N . GLU A 1 216 ? -0.625 7.657 36.132 1.00 78.19 216 GLU A N 1
ATOM 1616 C CA . GLU A 1 216 ? 0.476 8.468 35.658 1.00 78.19 216 GLU A CA 1
ATOM 1617 C C . GLU A 1 216 ? 1.658 7.547 35.903 1.00 78.19 216 GLU A C 1
ATOM 1619 O O . GLU A 1 216 ? 2.008 7.260 37.050 1.00 78.19 216 GLU A O 1
ATOM 1624 N N . HIS A 1 217 ? 2.136 6.915 34.828 1.00 71.25 217 HIS A N 1
ATOM 1625 C CA . HIS A 1 217 ? 3.458 6.355 34.847 1.00 71.25 217 HIS A CA 1
ATOM 1626 C C . HIS A 1 217 ? 4.245 7.588 35.226 1.00 71.25 217 HIS A C 1
ATOM 1628 O O . HIS A 1 217 ? 4.286 8.539 34.445 1.00 71.25 217 HIS A O 1
ATOM 1634 N N . GLU A 1 218 ? 4.697 7.634 36.481 1.00 70.94 218 GLU A N 1
ATOM 1635 C CA . GLU A 1 218 ? 5.821 8.465 36.839 1.00 70.94 218 GLU A CA 1
ATOM 1636 C C . GLU A 1 218 ? 6.815 8.064 35.762 1.00 70.94 218 GLU A C 1
ATOM 1638 O O . GLU A 1 218 ? 7.281 6.921 35.731 1.00 70.94 218 GLU A O 1
ATOM 1643 N N . GLU A 1 219 ? 6.926 8.918 34.739 1.00 72.50 219 GLU A N 1
ATOM 1644 C CA . GLU A 1 219 ? 8.040 8.902 33.828 1.00 72.50 219 GLU A CA 1
ATOM 1645 C C . GLU A 1 219 ? 9.171 9.007 34.829 1.00 72.50 219 GLU A C 1
ATOM 1647 O O . GLU A 1 219 ? 9.376 10.054 35.443 1.00 72.50 219 GLU A O 1
ATOM 1652 N N . GLU A 1 220 ? 9.747 7.853 35.178 1.00 68.69 220 GLU A N 1
ATOM 1653 C CA . GLU A 1 220 ? 11.032 7.818 35.820 1.00 68.69 220 GLU A CA 1
ATOM 1654 C C . GLU A 1 220 ? 11.838 8.637 34.833 1.00 68.69 220 GLU A C 1
ATOM 1656 O O . GLU A 1 220 ? 12.094 8.191 33.712 1.00 68.69 220 GLU A O 1
ATOM 1661 N N . ASP A 1 221 ? 12.055 9.901 35.198 1.00 63.72 221 ASP A N 1
ATOM 1662 C CA . ASP A 1 221 ? 13.055 10.769 34.634 1.00 63.72 221 ASP A CA 1
ATOM 1663 C C . ASP A 1 221 ? 14.344 9.966 34.830 1.00 63.72 221 ASP A C 1
ATOM 1665 O O . ASP A 1 221 ? 15.081 10.140 35.803 1.00 63.72 221 ASP A O 1
ATOM 1669 N N . GLU A 1 222 ? 14.569 8.974 33.965 1.00 65.19 222 GLU A N 1
ATOM 1670 C CA . GLU A 1 222 ? 15.851 8.359 33.749 1.00 65.19 222 GLU A CA 1
ATOM 1671 C C . GLU A 1 222 ? 16.658 9.510 33.184 1.00 65.19 222 GLU A C 1
ATOM 1673 O O . GLU A 1 222 ? 16.698 9.758 31.979 1.00 65.19 222 GLU A O 1
ATOM 1678 N N . ASP A 1 223 ? 17.210 10.288 34.113 1.00 64.50 223 ASP A N 1
ATOM 1679 C CA . ASP A 1 223 ? 18.243 11.262 33.887 1.00 64.50 223 ASP A CA 1
ATOM 1680 C C . ASP A 1 223 ? 19.238 10.605 32.923 1.00 64.50 223 ASP A C 1
ATOM 1682 O O . ASP A 1 223 ? 20.082 9.797 33.329 1.00 64.50 223 ASP A O 1
ATOM 1686 N N . GLU A 1 224 ? 19.160 10.956 31.635 1.00 62.00 224 GLU A N 1
ATOM 1687 C CA . GLU A 1 224 ? 20.160 10.651 30.610 1.00 62.00 224 GLU A CA 1
ATOM 1688 C C . GLU A 1 224 ? 21.466 11.419 30.908 1.00 62.00 224 GLU A C 1
ATOM 1690 O O . GLU A 1 224 ? 22.041 12.115 30.072 1.00 62.00 224 GLU A O 1
ATOM 1695 N N . ASN A 1 225 ? 21.967 11.316 32.138 1.00 57.59 225 ASN A N 1
ATOM 1696 C CA . ASN A 1 225 ? 23.179 11.959 32.616 1.00 57.59 225 ASN A CA 1
ATOM 1697 C C . ASN A 1 225 ? 24.253 10.945 33.050 1.00 57.59 225 ASN A C 1
ATOM 1699 O O . ASN A 1 225 ? 25.174 11.283 33.793 1.00 57.59 225 ASN A O 1
ATOM 1703 N N . LEU A 1 226 ? 24.179 9.694 32.573 1.00 59.50 226 LEU A N 1
ATOM 1704 C CA . LEU A 1 226 ? 25.188 8.656 32.842 1.00 59.50 226 LEU A CA 1
ATOM 1705 C C . LEU A 1 226 ? 26.078 8.282 31.645 1.00 59.50 226 LEU A C 1
ATOM 1707 O O . LEU A 1 226 ? 26.847 7.324 31.728 1.00 59.50 226 LEU A O 1
ATOM 1711 N N . SER A 1 227 ? 26.118 9.081 30.577 1.00 56.66 227 SER A N 1
ATOM 1712 C CA . SER A 1 227 ? 27.173 8.973 29.558 1.00 56.66 227 SER A CA 1
ATOM 1713 C C . SER A 1 227 ? 28.383 9.863 29.889 1.00 56.66 227 SER A C 1
ATOM 1715 O O . SER A 1 227 ? 28.739 10.738 29.101 1.00 56.66 227 SER A O 1
ATOM 1717 N N . ASN A 1 228 ? 29.019 9.685 31.060 1.00 56.34 228 ASN A N 1
ATOM 1718 C CA . ASN A 1 228 ? 30.369 10.237 31.288 1.00 56.34 228 ASN A CA 1
ATOM 1719 C C . ASN A 1 228 ? 31.226 9.574 32.392 1.00 56.34 228 ASN A C 1
ATOM 1721 O O . ASN A 1 228 ? 32.092 10.226 32.972 1.00 56.34 228 ASN A O 1
ATOM 1725 N N . PHE A 1 229 ? 31.055 8.276 32.676 1.00 51.28 229 PHE A N 1
ATOM 1726 C CA . PHE A 1 229 ? 31.977 7.535 33.557 1.00 51.28 229 PHE A CA 1
ATOM 1727 C C . PHE A 1 229 ? 32.519 6.257 32.910 1.00 51.28 229 PHE A C 1
ATOM 1729 O O . PHE A 1 229 ? 32.347 5.145 33.396 1.00 51.28 229 PHE A O 1
ATOM 1736 N N . SER A 1 230 ? 33.274 6.424 31.828 1.00 54.06 230 SER A N 1
ATOM 1737 C CA . SER A 1 230 ? 34.289 5.451 31.419 1.00 54.06 230 SER A CA 1
ATOM 1738 C C . SER A 1 230 ? 35.665 6.036 31.716 1.00 54.06 230 SER A C 1
ATOM 1740 O O . SER A 1 230 ? 36.288 6.614 30.832 1.00 54.06 230 SER A O 1
ATOM 1742 N N . ASN A 1 231 ? 36.082 5.959 32.985 1.00 54.22 231 ASN A N 1
ATOM 1743 C CA . ASN A 1 231 ? 37.478 5.897 33.441 1.00 54.22 231 ASN A CA 1
ATOM 1744 C C . ASN A 1 231 ? 37.518 5.931 34.974 1.00 54.22 231 ASN A C 1
ATOM 1746 O O . ASN A 1 231 ? 37.482 7.008 35.557 1.00 54.22 231 ASN A O 1
ATOM 1750 N N . LEU A 1 232 ? 37.613 4.761 35.611 1.00 49.16 232 LEU A N 1
ATOM 1751 C CA . LEU A 1 232 ? 38.517 4.499 36.740 1.00 49.16 232 LEU A CA 1
ATOM 1752 C C . LEU A 1 232 ? 38.381 3.037 37.178 1.00 49.16 232 LEU A C 1
ATOM 1754 O O . LEU A 1 232 ? 37.440 2.623 37.848 1.00 49.16 232 LEU A O 1
ATOM 1758 N N . SER A 1 233 ? 39.371 2.264 36.753 1.00 52.47 233 SER A N 1
ATOM 1759 C CA . SER A 1 233 ? 39.782 0.995 37.336 1.00 52.47 233 SER A CA 1
ATOM 1760 C C . SER A 1 233 ? 40.289 1.202 38.772 1.00 52.47 233 SER A C 1
ATOM 1762 O O . SER A 1 233 ? 40.835 2.261 39.074 1.00 52.47 233 SER A O 1
ATOM 1764 N N . ASN A 1 234 ? 40.223 0.137 39.580 1.00 53.69 234 ASN A N 1
ATOM 1765 C CA . ASN A 1 234 ? 40.696 0.003 40.967 1.00 53.69 234 ASN A CA 1
ATOM 1766 C C . ASN A 1 234 ? 39.880 0.761 42.026 1.00 53.69 234 ASN A C 1
ATOM 1768 O O . ASN A 1 234 ? 40.080 1.948 42.234 1.00 53.69 234 ASN A O 1
ATOM 1772 N N . ASP A 1 235 ? 39.107 0.042 42.842 1.00 42.75 235 ASP A N 1
ATOM 1773 C CA . ASP A 1 235 ? 39.709 -0.469 44.073 1.00 42.75 235 ASP A CA 1
ATOM 1774 C C . ASP A 1 235 ? 38.881 -1.545 44.779 1.00 42.75 235 ASP A C 1
ATOM 1776 O O . ASP A 1 235 ? 37.682 -1.726 44.577 1.00 42.75 235 ASP A O 1
ATOM 1780 N N . SER A 1 236 ? 39.612 -2.283 45.601 1.00 50.97 236 SER A N 1
ATOM 1781 C CA . SER A 1 236 ? 39.199 -3.458 46.351 1.00 50.97 236 SER A CA 1
ATOM 1782 C C . SER A 1 236 ? 38.311 -3.118 47.556 1.00 50.97 236 SER A C 1
ATOM 1784 O O . SER A 1 236 ? 38.404 -2.043 48.135 1.00 50.97 236 SER A O 1
ATOM 1786 N N . ASN A 1 237 ? 37.572 -4.125 48.034 1.00 51.00 237 ASN A N 1
ATOM 1787 C CA . ASN A 1 237 ? 37.138 -4.275 49.429 1.00 51.00 237 ASN A CA 1
ATOM 1788 C C . ASN A 1 237 ? 36.367 -3.102 50.063 1.00 51.00 237 ASN A C 1
ATOM 1790 O O . ASN A 1 237 ? 36.915 -2.314 50.837 1.00 51.00 237 ASN A O 1
ATOM 1794 N N . ARG A 1 238 ? 35.035 -3.127 49.946 1.00 41.09 238 ARG A N 1
ATOM 1795 C CA . ARG A 1 238 ? 34.193 -2.671 51.060 1.00 41.09 238 ARG A CA 1
ATOM 1796 C C . ARG A 1 238 ? 32.845 -3.381 51.083 1.00 41.09 238 ARG A C 1
ATOM 1798 O O . ARG A 1 238 ? 31.902 -3.016 50.397 1.00 41.09 238 ARG A O 1
ATOM 1805 N N . SER A 1 239 ? 32.776 -4.402 51.928 1.00 51.34 239 SER A N 1
ATOM 1806 C CA . SER A 1 239 ? 31.541 -4.988 52.436 1.00 51.34 239 SER A CA 1
ATOM 1807 C C . SER A 1 239 ? 30.752 -3.922 53.204 1.00 51.34 239 SER A C 1
ATOM 1809 O O . SER A 1 239 ? 31.026 -3.670 54.381 1.00 51.34 239 SER A O 1
ATOM 1811 N N . PHE A 1 240 ? 29.799 -3.273 52.537 1.00 43.06 240 PHE A N 1
ATOM 1812 C CA . PHE A 1 240 ? 28.783 -2.460 53.195 1.00 43.06 240 PHE A CA 1
ATOM 1813 C C . PHE A 1 240 ? 27.566 -3.339 53.473 1.00 43.06 240 PHE A C 1
ATOM 1815 O O . PHE A 1 240 ? 26.778 -3.657 52.589 1.00 43.06 240 PHE A O 1
ATOM 1822 N N . VAL A 1 241 ? 27.456 -3.761 54.729 1.00 46.12 241 VAL A N 1
ATOM 1823 C CA . VAL A 1 241 ? 26.234 -4.318 55.305 1.00 46.12 241 VAL A CA 1
ATOM 1824 C C . VAL A 1 241 ? 25.282 -3.143 55.515 1.00 46.12 241 VAL A C 1
ATOM 1826 O O . VAL A 1 241 ? 25.437 -2.384 56.472 1.00 46.12 241 VAL A O 1
ATOM 1829 N N . THR A 1 242 ? 24.329 -2.945 54.609 1.00 42.97 242 THR A N 1
ATOM 1830 C CA . THR A 1 242 ? 23.194 -2.052 54.849 1.00 42.97 242 THR A CA 1
ATOM 1831 C C . THR A 1 242 ? 22.114 -2.827 55.598 1.00 42.97 242 THR A C 1
ATOM 1833 O O . THR A 1 242 ? 21.472 -3.733 55.076 1.00 42.97 242 THR A O 1
ATOM 1836 N N . ASN A 1 243 ? 21.940 -2.466 56.871 1.00 47.97 243 ASN A N 1
ATOM 1837 C CA . ASN A 1 243 ? 20.760 -2.800 57.658 1.00 47.97 243 ASN A CA 1
ATOM 1838 C C . ASN A 1 243 ? 19.540 -2.132 57.008 1.00 47.97 243 ASN A C 1
ATOM 1840 O O . ASN A 1 243 ? 19.302 -0.942 57.213 1.00 47.97 243 ASN A O 1
ATOM 1844 N N . VAL A 1 244 ? 18.777 -2.898 56.229 1.00 44.31 244 VAL A N 1
ATOM 1845 C CA . VAL A 1 244 ? 17.431 -2.511 55.800 1.00 44.31 244 VAL A CA 1
ATOM 1846 C C . VAL A 1 244 ? 16.497 -2.781 56.972 1.00 44.31 244 VAL A C 1
ATOM 1848 O O . VAL A 1 244 ? 16.100 -3.910 57.253 1.00 44.31 244 VAL A O 1
ATOM 1851 N N . SER A 1 245 ? 16.218 -1.721 57.719 1.00 45.47 245 SER A N 1
ATOM 1852 C CA . SER A 1 245 ? 15.193 -1.698 58.752 1.00 45.47 245 SER A CA 1
ATOM 1853 C C . SER A 1 245 ? 13.831 -1.952 58.106 1.00 45.47 245 SER A C 1
ATOM 1855 O O . SER A 1 245 ? 13.439 -1.236 57.191 1.00 45.47 245 SER A O 1
ATOM 1857 N N . ASN A 1 246 ? 13.121 -2.962 58.607 1.00 43.19 246 ASN A N 1
ATOM 1858 C CA . ASN A 1 246 ? 11.721 -3.290 58.327 1.00 43.19 246 ASN A CA 1
ATOM 1859 C C . ASN A 1 246 ? 10.800 -2.099 58.675 1.00 43.19 246 ASN A C 1
ATOM 1861 O O . ASN A 1 246 ? 10.181 -2.057 59.738 1.00 43.19 246 ASN A O 1
ATOM 1865 N N . THR A 1 247 ? 10.725 -1.096 57.807 1.00 44.94 247 THR A N 1
ATOM 1866 C CA . THR A 1 247 ? 9.605 -0.156 57.765 1.00 44.94 247 THR A CA 1
ATOM 1867 C C . THR A 1 247 ? 8.545 -0.769 56.874 1.00 44.94 247 THR A C 1
ATOM 1869 O O . THR A 1 247 ? 8.654 -0.732 55.652 1.00 44.94 247 THR A O 1
ATOM 1872 N N . THR A 1 248 ? 7.535 -1.363 57.503 1.00 47.38 248 THR A N 1
ATOM 1873 C CA . THR A 1 248 ? 6.254 -1.698 56.887 1.00 47.38 248 THR A CA 1
ATOM 1874 C C . THR A 1 248 ? 5.692 -0.399 56.312 1.00 47.38 248 THR A C 1
ATOM 1876 O O . THR A 1 248 ? 5.113 0.405 57.044 1.00 47.38 248 THR A O 1
ATOM 1879 N N . MET A 1 249 ? 5.957 -0.131 55.031 1.00 54.22 249 MET A N 1
ATOM 1880 C CA . MET A 1 249 ? 5.290 0.959 54.333 1.00 54.22 249 MET A CA 1
ATOM 1881 C C . MET A 1 249 ? 3.787 0.680 54.428 1.00 54.22 249 MET A C 1
ATOM 1883 O O . MET A 1 249 ? 3.372 -0.453 54.163 1.00 54.22 249 MET A O 1
ATOM 1887 N N . PRO A 1 250 ? 2.975 1.649 54.883 1.00 59.94 250 PRO A N 1
ATOM 1888 C CA . PRO A 1 250 ? 1.533 1.505 54.820 1.00 59.94 250 PRO A CA 1
ATOM 1889 C C . PRO A 1 250 ? 1.185 1.219 53.361 1.00 59.94 250 PRO A C 1
ATOM 1891 O O . PRO A 1 250 ? 1.643 1.934 52.471 1.00 59.94 250 PRO A O 1
ATOM 1894 N N . TRP A 1 251 ? 0.460 0.123 53.135 1.00 55.84 251 TRP A N 1
ATOM 1895 C CA . TRP A 1 251 ? -0.040 -0.255 51.820 1.00 55.84 251 TRP A CA 1
ATOM 1896 C C . TRP A 1 251 ? -0.591 0.991 51.120 1.00 55.84 251 TRP A C 1
ATOM 1898 O O . TRP A 1 251 ? -1.291 1.771 51.780 1.00 55.84 251 TRP A O 1
ATOM 1908 N N . PRO A 1 252 ? -0.234 1.224 49.846 1.00 58.56 252 PRO A N 1
ATOM 1909 C CA . PRO A 1 252 ? -0.692 2.401 49.132 1.00 58.56 252 PRO A CA 1
ATOM 1910 C C . PRO A 1 252 ? -2.216 2.429 49.207 1.00 58.56 252 PRO A C 1
ATOM 1912 O O . PRO A 1 252 ? -2.874 1.410 48.991 1.00 58.56 252 PRO A O 1
ATOM 1915 N N . LEU A 1 253 ? -2.746 3.582 49.618 1.00 63.28 253 LEU A N 1
ATOM 1916 C CA . LEU A 1 253 ? -4.177 3.854 49.647 1.00 63.28 253 LEU A CA 1
ATOM 1917 C C . LEU A 1 253 ? -4.751 3.424 48.295 1.00 63.28 253 LEU A C 1
ATOM 1919 O O . LEU A 1 253 ? -4.219 3.826 47.260 1.00 63.28 253 LEU A O 1
ATOM 1923 N N . GLU A 1 254 ? -5.765 2.557 48.313 1.00 63.53 254 GLU A N 1
ATOM 1924 C CA . GLU A 1 254 ? -6.380 2.053 47.087 1.00 63.53 254 GLU A CA 1
ATOM 1925 C C . GLU A 1 254 ? -6.755 3.239 46.184 1.00 63.53 254 GLU A C 1
ATOM 1927 O O . GLU A 1 254 ? -7.330 4.216 46.678 1.00 63.53 254 GLU A O 1
ATOM 1932 N N . PRO A 1 255 ? -6.391 3.202 44.890 1.00 68.31 255 PRO A N 1
ATOM 1933 C CA . PRO A 1 255 ? -6.631 4.316 43.990 1.00 68.31 255 PRO A CA 1
ATOM 1934 C C . PRO A 1 255 ? -8.127 4.623 43.942 1.00 68.31 255 PRO A C 1
ATOM 1936 O O . PRO A 1 255 ? -8.952 3.736 43.722 1.00 68.31 255 PRO A O 1
ATOM 1939 N N . SER A 1 256 ? -8.461 5.894 44.157 1.00 76.25 256 SER A N 1
ATOM 1940 C CA . SER A 1 256 ? -9.825 6.409 44.137 1.00 76.25 256 SER A CA 1
ATOM 1941 C C . SER A 1 256 ? -10.487 6.077 42.798 1.00 76.25 256 SER A C 1
ATOM 1943 O O . SER A 1 256 ? -10.140 6.657 41.769 1.00 76.25 256 SER A O 1
ATOM 1945 N N . LEU A 1 257 ? -11.433 5.141 42.802 1.00 82.19 257 LEU A N 1
ATOM 1946 C CA . LEU A 1 257 ? -12.243 4.824 41.631 1.00 82.19 257 LEU A CA 1
ATOM 1947 C C . LEU A 1 257 ? -13.151 6.016 41.295 1.00 82.19 257 LEU A C 1
ATOM 1949 O O . LEU A 1 257 ? -13.864 6.519 42.166 1.00 82.19 257 LEU A O 1
ATOM 1953 N N . LEU A 1 258 ? -13.122 6.474 40.040 1.00 81.88 258 LEU A N 1
ATOM 1954 C CA . LEU A 1 258 ? -13.973 7.570 39.572 1.00 81.88 258 LEU A CA 1
ATOM 1955 C C . LEU A 1 258 ? -15.257 6.998 38.963 1.00 81.88 258 LEU A C 1
ATOM 1957 O O . LEU A 1 258 ? -15.148 6.198 38.031 1.00 81.88 258 LEU A O 1
ATOM 1961 N N . PRO A 1 259 ? -16.452 7.389 39.445 1.00 81.62 259 PRO A N 1
ATOM 1962 C CA . PRO A 1 259 ? -17.712 6.969 38.841 1.00 81.62 259 PRO A CA 1
ATOM 1963 C C . PRO A 1 259 ? -17.767 7.361 37.364 1.00 81.62 259 PRO A C 1
ATOM 1965 O O . PRO A 1 259 ? -17.380 8.477 37.007 1.00 81.62 259 PRO A O 1
ATOM 1968 N N . SER A 1 260 ? -18.259 6.460 36.517 1.00 88.69 260 SER A N 1
ATOM 1969 C CA . SER A 1 260 ? -18.498 6.739 35.104 1.00 88.69 260 SER A CA 1
ATOM 1970 C C . SER A 1 260 ? -19.708 5.984 34.572 1.00 88.69 260 SER A C 1
ATOM 1972 O O . SER A 1 260 ? -19.863 4.790 34.821 1.00 88.69 260 SER A O 1
ATOM 1974 N N . ASP A 1 261 ? -20.506 6.664 33.751 1.00 91.19 261 ASP A N 1
ATOM 1975 C CA . ASP A 1 261 ? -21.633 6.063 33.032 1.00 91.19 261 ASP A CA 1
ATOM 1976 C C . ASP A 1 261 ? -21.169 5.208 31.834 1.00 91.19 261 ASP A C 1
ATOM 1978 O O . ASP A 1 261 ? -21.933 4.409 31.294 1.00 91.19 261 ASP A O 1
ATOM 1982 N N . GLY A 1 262 ? -19.903 5.343 31.425 1.00 93.56 262 GLY A N 1
ATOM 1983 C CA . GLY A 1 262 ? -19.304 4.569 30.342 1.00 93.56 262 GLY A CA 1
ATOM 1984 C C . GLY A 1 262 ? -17.907 5.043 29.947 1.00 93.56 262 GLY A C 1
ATOM 1985 O O . GLY A 1 262 ? -17.377 6.016 30.481 1.00 93.56 262 GLY A O 1
ATOM 1986 N N . VAL A 1 263 ? -17.295 4.349 28.995 1.00 95.44 263 VAL A N 1
ATOM 1987 C CA . VAL A 1 263 ? -16.028 4.736 28.358 1.00 95.44 263 VAL A CA 1
ATOM 1988 C C . VAL A 1 263 ? -16.187 4.721 26.848 1.00 95.44 263 VAL A C 1
ATOM 1990 O O . VAL A 1 263 ? -16.999 3.976 26.304 1.00 95.44 263 VAL A O 1
ATOM 1993 N N . MET A 1 264 ? -15.409 5.548 26.155 1.00 96.50 264 MET A N 1
ATOM 1994 C CA . MET A 1 264 ? -15.368 5.515 24.698 1.00 96.50 264 MET A CA 1
ATOM 1995 C C . MET A 1 264 ? -14.399 4.422 24.246 1.00 96.50 264 MET A C 1
ATOM 1997 O O . MET A 1 264 ? -13.220 4.457 24.598 1.00 96.50 264 MET A O 1
ATOM 2001 N N . GLY A 1 265 ? -14.908 3.458 23.485 1.00 95.88 265 GLY A N 1
ATOM 2002 C CA . GLY A 1 265 ? -14.096 2.526 22.713 1.00 95.88 265 GLY A CA 1
ATOM 2003 C C . GLY A 1 265 ? -13.814 3.112 21.337 1.00 95.88 265 GLY A C 1
ATOM 2004 O O . GLY A 1 265 ? -14.712 3.699 20.735 1.00 95.88 265 GLY A O 1
ATOM 2005 N N . SER A 1 266 ? -12.591 2.984 20.832 1.00 97.50 266 SER A N 1
ATOM 2006 C CA . SER A 1 266 ? -12.210 3.523 19.522 1.00 97.50 266 SER A CA 1
ATOM 2007 C C . SER A 1 266 ? -11.417 2.517 18.703 1.00 97.50 266 SER A C 1
ATOM 2009 O O . SER A 1 266 ? -10.488 1.886 19.209 1.00 97.50 266 SER A O 1
ATOM 2011 N N . CYS A 1 267 ? -11.766 2.383 17.426 1.00 98.12 267 CYS A N 1
ATOM 2012 C CA . CYS A 1 267 ? -10.981 1.627 16.466 1.00 98.12 267 CYS A CA 1
ATOM 2013 C C . CYS A 1 267 ? -10.019 2.575 15.736 1.00 98.12 267 CYS A C 1
ATOM 2015 O O . CYS A 1 267 ? -10.454 3.602 15.210 1.00 98.12 267 CYS A O 1
ATOM 2017 N N . PRO A 1 268 ? -8.715 2.276 15.648 1.00 97.69 268 PRO A N 1
ATOM 2018 C CA . PRO A 1 268 ? -7.773 3.142 14.945 1.00 97.69 268 PRO A CA 1
ATOM 2019 C C 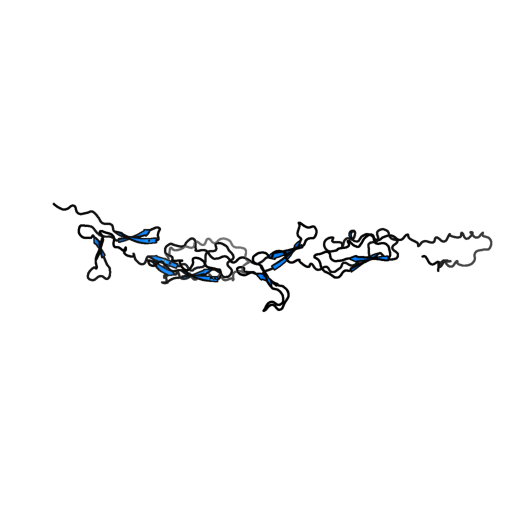. PRO A 1 268 ? -8.133 3.329 13.467 1.00 97.69 268 PRO A C 1
ATOM 2021 O O . PRO A 1 268 ? -8.401 2.360 12.760 1.00 97.69 268 PRO A O 1
ATOM 2024 N N . ALA A 1 269 ? -8.054 4.567 12.968 1.00 96.75 269 ALA A N 1
ATOM 2025 C CA . ALA A 1 269 ? -8.376 4.910 11.574 1.00 96.75 269 ALA A CA 1
ATOM 2026 C C . ALA A 1 269 ? -7.550 4.144 10.526 1.00 96.75 269 ALA A C 1
ATOM 2028 O O . ALA A 1 269 ? -8.010 3.922 9.412 1.00 96.75 269 ALA A O 1
ATOM 2029 N N . GLY A 1 270 ? -6.334 3.726 10.881 1.00 96.06 270 GLY A N 1
ATOM 2030 C CA . GLY A 1 270 ? -5.448 2.934 10.027 1.00 96.06 270 GLY A CA 1
ATOM 2031 C C . GLY A 1 270 ? -5.411 1.449 10.383 1.00 96.06 270 GLY A C 1
ATOM 2032 O O . GLY A 1 270 ? -4.379 0.815 10.157 1.00 96.06 270 GLY A O 1
ATOM 2033 N N . ASN A 1 271 ? -6.455 0.897 11.015 1.00 97.75 271 ASN A N 1
ATOM 2034 C CA . ASN A 1 271 ? -6.431 -0.513 11.387 1.00 97.75 271 ASN A CA 1
ATOM 2035 C C . ASN A 1 271 ? -6.418 -1.407 10.142 1.00 97.75 271 ASN A C 1
ATOM 2037 O O . ASN A 1 271 ? -7.360 -1.427 9.360 1.00 97.75 271 ASN A O 1
ATOM 2041 N N . THR A 1 272 ? -5.337 -2.161 9.989 1.00 97.62 272 THR A N 1
ATOM 2042 C CA . THR A 1 272 ? -5.113 -3.125 8.900 1.00 97.62 272 THR A CA 1
ATOM 2043 C C . THR A 1 272 ? -4.876 -4.535 9.446 1.00 97.62 272 THR A C 1
ATOM 2045 O O . THR A 1 272 ? -4.528 -5.452 8.706 1.00 97.62 272 THR A O 1
ATOM 2048 N N . ILE A 1 273 ? -5.029 -4.710 10.764 1.00 97.69 273 ILE A N 1
ATOM 2049 C CA . ILE A 1 273 ? -4.772 -5.962 11.469 1.00 97.69 273 ILE A CA 1
ATOM 2050 C C . ILE A 1 273 ? -6.119 -6.628 11.746 1.00 97.69 273 ILE A C 1
ATOM 2052 O O . ILE A 1 273 ? -6.904 -6.159 12.573 1.00 97.69 273 ILE A O 1
ATOM 2056 N N . ALA A 1 274 ? -6.368 -7.745 11.064 1.00 97.12 274 ALA A N 1
ATOM 2057 C CA . ALA A 1 274 ? -7.561 -8.550 11.280 1.00 97.12 274 ALA A CA 1
ATOM 2058 C C . ALA A 1 274 ? -7.611 -9.072 12.725 1.00 97.12 274 ALA A C 1
ATOM 2060 O O . ALA A 1 274 ? -6.627 -9.608 13.239 1.00 97.12 274 ALA A O 1
ATOM 2061 N N . GLY A 1 275 ? -8.766 -8.925 13.375 1.00 95.81 275 GLY A N 1
ATOM 2062 C CA . GLY A 1 275 ? -8.959 -9.371 14.756 1.00 95.81 275 GLY A CA 1
ATOM 2063 C C . GLY A 1 275 ? -8.320 -8.469 15.814 1.00 95.81 275 GLY A C 1
ATOM 2064 O O . GLY A 1 275 ? -8.237 -8.876 16.970 1.00 95.81 275 GLY A O 1
ATOM 2065 N N . ARG A 1 276 ? -7.872 -7.259 15.454 1.00 96.56 276 ARG A N 1
ATOM 2066 C CA . ARG A 1 276 ? -7.445 -6.267 16.446 1.00 96.56 276 ARG A CA 1
ATOM 2067 C C . ARG A 1 276 ? -8.632 -5.857 17.318 1.00 96.56 276 ARG A C 1
ATOM 2069 O O . ARG A 1 276 ? -9.666 -5.444 16.800 1.00 96.56 276 ARG A O 1
ATOM 2076 N N . GLU A 1 277 ? -8.472 -5.960 18.632 1.00 96.50 277 GLU A N 1
ATOM 2077 C CA . GLU A 1 277 ? -9.452 -5.461 19.599 1.00 96.50 277 GLU A CA 1
ATOM 2078 C C . GLU A 1 277 ? -9.467 -3.919 19.581 1.00 96.50 277 GLU A C 1
ATOM 2080 O O . GLU A 1 277 ? -8.419 -3.298 19.385 1.00 96.50 277 GLU A O 1
ATOM 2085 N N . PHE A 1 278 ? -10.636 -3.286 19.733 1.00 95.06 278 PHE A N 1
ATOM 2086 C CA . PHE A 1 278 ? -10.694 -1.820 19.803 1.00 95.06 278 PHE A CA 1
ATOM 2087 C C . PHE A 1 278 ? -10.095 -1.304 21.119 1.00 95.06 278 PHE A C 1
ATOM 2089 O O . PHE A 1 278 ? -10.175 -1.958 22.160 1.00 95.06 278 PHE A O 1
ATOM 2096 N N . ASP A 1 279 ? -9.518 -0.106 21.076 1.00 95.31 279 ASP A N 1
ATOM 2097 C CA . ASP A 1 279 ? -8.844 0.491 22.222 1.00 95.31 279 ASP A CA 1
ATOM 2098 C C . ASP A 1 279 ? -9.890 1.128 23.154 1.00 95.31 279 ASP A C 1
ATOM 2100 O O . ASP A 1 279 ? -10.714 1.938 22.717 1.00 95.31 279 ASP A O 1
ATOM 2104 N N . MET A 1 280 ? -9.870 0.772 24.440 1.00 93.69 280 MET A N 1
ATOM 2105 C CA . MET A 1 280 ? -10.701 1.399 25.472 1.00 93.69 280 MET A CA 1
ATOM 2106 C C . MET A 1 280 ? -9.960 1.483 26.804 1.00 93.69 280 MET A C 1
ATOM 2108 O O . MET A 1 280 ? -9.112 0.648 27.119 1.00 93.69 280 MET A O 1
ATOM 2112 N N . ILE A 1 281 ? -10.314 2.483 27.606 1.00 91.94 281 ILE A N 1
ATOM 2113 C CA . ILE A 1 281 ? -9.870 2.564 28.999 1.00 91.94 281 ILE A CA 1
ATOM 2114 C C . ILE A 1 281 ? -10.577 1.461 29.799 1.00 91.94 281 ILE A C 1
ATOM 2116 O O . ILE A 1 281 ? -11.733 1.135 29.529 1.00 91.94 281 ILE A O 1
ATOM 2120 N N . GLU A 1 282 ? -9.891 0.889 30.790 1.00 91.38 282 GLU A N 1
ATOM 2121 C CA . GLU A 1 282 ? -10.454 -0.125 31.682 1.00 91.38 282 GLU A CA 1
ATOM 2122 C C . GLU A 1 282 ? -11.667 0.441 32.448 1.00 91.38 282 GLU A C 1
ATOM 2124 O O . GLU A 1 282 ? -11.525 1.252 33.368 1.00 91.38 282 GLU A O 1
ATOM 2129 N N . LEU A 1 283 ? -12.869 0.006 32.053 1.00 92.38 283 LEU A N 1
ATOM 2130 C CA . LEU A 1 283 ? -14.115 0.262 32.771 1.00 92.38 283 LEU A CA 1
ATOM 2131 C C . LEU A 1 283 ? -14.399 -0.908 33.714 1.00 92.38 283 LEU A C 1
ATOM 2133 O O . LEU A 1 283 ? -14.724 -2.019 33.289 1.00 92.38 283 LEU A O 1
ATOM 2137 N N . ILE A 1 284 ? -14.292 -0.640 35.009 1.00 90.94 284 ILE A N 1
ATOM 2138 C CA . ILE A 1 284 ? -14.578 -1.595 36.071 1.00 90.94 284 ILE A CA 1
ATOM 2139 C C . ILE A 1 284 ? -16.056 -1.464 36.425 1.00 90.94 284 ILE A C 1
ATOM 2141 O O . ILE A 1 284 ? -16.486 -0.470 36.999 1.00 90.94 284 ILE A O 1
ATOM 2145 N N . CYS A 1 285 ? -16.838 -2.484 36.097 1.00 90.81 285 CYS A N 1
ATOM 2146 C CA . CYS A 1 285 ? -18.243 -2.550 36.472 1.00 90.81 285 CYS A CA 1
ATOM 2147 C C . CYS A 1 285 ? -18.382 -3.297 37.800 1.00 90.81 285 CYS A C 1
ATOM 2149 O O . CYS A 1 285 ? -18.248 -4.523 37.847 1.00 90.81 285 CYS A O 1
ATOM 2151 N N . VAL A 1 286 ? -18.650 -2.563 38.878 1.00 87.00 286 VAL A N 1
ATOM 2152 C CA . VAL A 1 286 ? -18.913 -3.135 40.202 1.00 87.00 286 VAL A CA 1
ATOM 2153 C C . VAL A 1 286 ? -20.414 -3.306 40.357 1.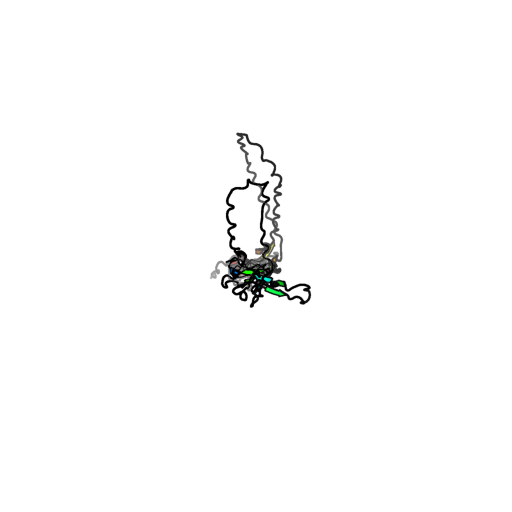00 87.00 286 VAL A C 1
ATOM 2155 O O . VAL A 1 286 ? -21.196 -2.436 39.994 1.00 87.00 286 VAL A O 1
ATOM 2158 N N . PHE A 1 287 ? -20.825 -4.457 40.866 1.00 84.19 287 PHE A N 1
ATOM 2159 C CA . PHE A 1 287 ? -22.230 -4.726 41.124 1.00 84.19 287 PHE A CA 1
ATOM 2160 C C . PHE A 1 287 ? -22.715 -3.800 42.249 1.00 84.19 287 PHE A C 1
ATOM 2162 O O . PHE A 1 287 ? -22.241 -3.930 43.376 1.00 84.19 287 PHE A O 1
ATOM 2169 N N . GLU A 1 288 ? -23.578 -2.834 41.922 1.00 78.56 288 GLU A N 1
ATOM 2170 C CA . GLU A 1 288 ? -24.004 -1.788 42.864 1.00 78.56 288 GLU A CA 1
ATOM 2171 C C . GLU A 1 288 ? -25.118 -2.303 43.769 1.00 78.56 288 GLU A C 1
ATOM 2173 O O . GLU A 1 288 ? -25.001 -2.216 44.985 1.00 78.56 288 GLU A O 1
ATOM 2178 N N . ASP A 1 289 ? -26.136 -2.937 43.181 1.00 69.19 289 ASP A N 1
ATOM 2179 C CA . ASP A 1 289 ? -27.268 -3.483 43.916 1.00 69.19 289 ASP A CA 1
ATOM 2180 C C . ASP A 1 289 ? -27.878 -4.700 43.226 1.00 69.19 289 ASP A C 1
ATOM 2182 O O . ASP A 1 289 ? -27.909 -4.844 41.999 1.00 69.19 289 ASP A O 1
ATOM 2186 N N . CYS A 1 290 ? -28.418 -5.590 44.051 1.00 70.25 290 CYS A N 1
ATOM 2187 C CA . CYS A 1 290 ? -29.169 -6.730 43.568 1.00 70.25 290 CYS A CA 1
ATOM 2188 C C . CYS A 1 290 ? -30.536 -6.260 43.109 1.00 70.25 290 CYS A C 1
ATOM 2190 O O . CYS A 1 290 ? -31.366 -5.879 43.930 1.00 70.25 290 CYS A O 1
ATOM 2192 N N . ILE A 1 291 ? -30.784 -6.330 41.802 1.00 71.56 291 ILE A N 1
ATOM 2193 C CA . ILE A 1 291 ? -32.134 -6.127 41.290 1.00 71.56 291 ILE A CA 1
ATOM 2194 C C . ILE A 1 291 ? -33.025 -7.201 41.914 1.00 71.56 291 ILE A C 1
ATOM 2196 O O . ILE A 1 291 ? -32.756 -8.404 41.799 1.00 71.56 291 ILE A O 1
ATOM 2200 N N . ASP A 1 292 ? -34.077 -6.760 42.598 1.00 76.44 292 ASP A N 1
ATOM 2201 C CA . ASP A 1 292 ? -35.062 -7.680 43.134 1.00 76.44 292 ASP A CA 1
ATOM 2202 C C . ASP A 1 292 ? -35.716 -8.456 41.984 1.00 76.44 292 ASP A C 1
ATOM 2204 O O . ASP A 1 292 ? -35.991 -7.910 40.916 1.00 76.44 292 ASP A O 1
ATOM 2208 N N . PRO A 1 293 ? -35.973 -9.752 42.171 1.00 71.06 293 PRO A N 1
ATOM 2209 C CA . PRO A 1 293 ? -36.491 -10.596 41.119 1.00 71.06 293 PRO A CA 1
ATOM 2210 C C . PRO A 1 293 ? -37.927 -10.162 40.814 1.00 71.06 293 PRO A C 1
ATOM 2212 O O . PRO A 1 293 ? -38.774 -10.152 41.706 1.00 71.06 293 PRO A O 1
ATOM 2215 N N . GLU A 1 294 ? -38.209 -9.850 39.548 1.00 77.88 294 GLU A N 1
ATOM 2216 C CA . GLU A 1 294 ? -39.563 -9.590 39.061 1.00 77.88 294 GLU A CA 1
ATOM 2217 C C . GLU A 1 294 ? -40.046 -10.737 38.146 1.00 77.88 294 GLU A C 1
ATOM 2219 O O . GLU A 1 294 ? -39.419 -11.010 37.118 1.00 77.88 294 GLU A O 1
ATOM 2224 N N . PRO A 1 295 ? -41.153 -11.432 38.489 1.00 86.75 295 PRO A N 1
ATOM 2225 C CA . PRO A 1 295 ? -41.934 -11.286 39.720 1.00 86.75 295 PRO A CA 1
ATOM 2226 C C . PRO A 1 295 ? -41.204 -11.856 40.949 1.00 86.75 295 PRO A C 1
ATOM 2228 O O . PRO A 1 295 ? -40.378 -12.766 40.830 1.00 86.75 295 PRO A O 1
ATOM 2231 N N . VAL A 1 296 ? -41.571 -11.353 42.134 1.00 85.56 296 VAL A N 1
ATOM 2232 C CA . VAL A 1 296 ? -41.071 -11.861 43.418 1.00 85.56 296 VAL A CA 1
ATOM 2233 C C . VAL A 1 296 ? -41.367 -13.365 43.517 1.00 85.56 296 VAL A C 1
ATOM 2235 O O . VAL A 1 296 ? -42.528 -13.758 43.386 1.00 85.56 296 VAL A O 1
ATOM 2238 N N . PRO A 1 297 ? -40.356 -14.228 43.723 1.00 82.94 297 PRO A N 1
ATOM 2239 C CA . PRO A 1 297 ? -40.559 -15.664 43.780 1.00 82.94 297 PRO A CA 1
ATOM 2240 C C . PRO A 1 297 ? -41.317 -16.047 45.054 1.00 82.94 297 PRO A C 1
ATOM 2242 O O . PRO A 1 297 ? -40.989 -15.599 46.152 1.00 82.94 297 PRO A O 1
ATOM 2245 N N . GLU A 1 298 ? -42.303 -16.934 44.930 1.00 85.88 298 GLU A N 1
ATOM 2246 C CA . GLU A 1 298 ? -42.893 -17.585 46.101 1.00 85.88 298 GLU A CA 1
ATOM 2247 C C . GLU A 1 298 ? -41.836 -18.472 46.796 1.00 85.88 298 GLU A C 1
ATOM 2249 O O . GLU A 1 298 ? -41.063 -19.144 46.105 1.00 85.88 298 GLU A O 1
ATOM 2254 N N . PRO A 1 299 ? -41.789 -18.532 48.143 1.00 87.81 299 PRO A N 1
ATOM 2255 C CA . PRO A 1 299 ? -42.715 -17.946 49.114 1.00 87.81 299 PRO A CA 1
ATOM 2256 C C . PRO A 1 299 ? -42.171 -16.672 49.791 1.00 87.81 299 PRO A C 1
ATOM 2258 O O . PRO A 1 299 ? -42.210 -16.571 51.016 1.00 87.81 299 PRO A O 1
ATOM 2261 N N . PHE A 1 300 ? -41.616 -15.717 49.047 1.00 88.06 300 PHE A N 1
ATOM 2262 C CA . PHE A 1 300 ? -41.015 -14.512 49.631 1.00 88.06 300 PHE A CA 1
ATOM 2263 C C . PHE A 1 300 ? -41.909 -13.286 49.456 1.00 88.06 300 PHE A C 1
ATOM 2265 O O . PHE A 1 300 ? -42.662 -13.177 48.490 1.00 88.06 300 PHE A O 1
ATOM 2272 N N . VAL A 1 301 ? -41.827 -12.355 50.406 1.00 91.19 301 VAL A N 1
ATOM 2273 C CA . VAL A 1 301 ? -42.522 -11.064 50.361 1.00 91.19 301 VAL A CA 1
ATOM 2274 C C . VAL A 1 301 ? -41.543 -9.978 50.784 1.00 91.19 301 VAL A C 1
ATOM 2276 O O . VAL A 1 301 ? -40.829 -10.132 51.776 1.00 91.19 301 VAL A O 1
ATOM 2279 N N . LYS A 1 302 ? -41.503 -8.876 50.037 1.00 89.00 302 LYS A N 1
ATOM 2280 C CA . LYS A 1 302 ? -40.734 -7.691 50.416 1.00 89.00 302 LYS A CA 1
ATOM 2281 C C . LYS A 1 302 ? -41.574 -6.851 51.376 1.00 89.00 302 LYS A C 1
ATOM 2283 O O . LYS A 1 302 ? -42.707 -6.497 51.048 1.00 89.00 302 LYS A O 1
ATOM 2288 N N . VAL A 1 303 ? -41.054 -6.562 52.566 1.00 91.38 303 VAL A N 1
ATOM 2289 C CA . VAL A 1 303 ? -41.759 -5.793 53.599 1.00 91.38 303 VAL A CA 1
ATOM 2290 C C . VAL A 1 303 ? -40.980 -4.519 53.893 1.00 91.38 303 VAL A C 1
ATOM 2292 O O . VAL A 1 303 ? -39.805 -4.566 54.259 1.00 91.38 303 VAL A O 1
ATOM 2295 N N . GLN A 1 304 ? -41.653 -3.375 53.768 1.00 89.12 304 GLN A N 1
ATOM 2296 C CA . GLN A 1 304 ? -41.096 -2.091 54.183 1.00 89.12 304 GLN A CA 1
ATOM 2297 C C . GLN A 1 304 ? -41.004 -2.030 55.705 1.00 89.12 304 GLN A C 1
ATOM 2299 O O . GLN A 1 304 ? -42.012 -2.121 56.413 1.00 89.12 304 GLN A O 1
ATOM 2304 N N . VAL A 1 305 ? -39.789 -1.867 56.222 1.00 87.38 305 VAL A N 1
ATOM 2305 C CA . VAL A 1 305 ? -39.569 -1.693 57.656 1.00 87.38 305 VAL A CA 1
ATOM 2306 C C . VAL A 1 305 ? -39.931 -0.255 58.011 1.00 87.38 305 VAL A C 1
ATOM 2308 O O . VAL A 1 305 ? -39.289 0.688 57.558 1.00 87.38 305 VAL A O 1
ATOM 2311 N N . SER A 1 306 ? -40.965 -0.065 58.833 1.00 81.00 306 SER A N 1
ATOM 2312 C CA . SER A 1 306 ? -41.371 1.263 59.302 1.00 81.00 306 SER A CA 1
ATOM 2313 C C . SER A 1 306 ? -40.187 1.949 59.995 1.00 81.00 306 SER A C 1
ATOM 2315 O O . SER A 1 306 ? -39.789 1.508 61.075 1.00 81.00 306 SER A O 1
ATOM 2317 N N . ASN A 1 307 ? -39.656 3.010 59.375 1.00 85.31 307 ASN A N 1
ATOM 2318 C CA . ASN A 1 307 ? -38.470 3.807 59.750 1.00 85.31 307 ASN A CA 1
ATOM 2319 C C . ASN A 1 307 ? -37.125 3.431 59.092 1.00 85.31 307 ASN A C 1
ATOM 2321 O O . ASN A 1 307 ? -36.116 4.027 59.466 1.00 85.31 307 ASN A O 1
ATOM 2325 N N . SER A 1 308 ? -37.085 2.519 58.117 1.00 81.06 308 SER A N 1
ATOM 2326 C CA . SER A 1 308 ? -35.907 2.304 57.260 1.00 81.06 308 SER A CA 1
ATOM 2327 C C . SER A 1 308 ? -36.226 2.666 55.809 1.00 81.06 308 SER A C 1
ATOM 2329 O O . SER A 1 308 ? -37.357 2.480 55.364 1.00 81.06 308 SER A O 1
ATOM 2331 N N . SER A 1 309 ? -35.239 3.177 55.072 1.00 79.75 309 SER A N 1
ATOM 2332 C CA . SER A 1 309 ? -35.295 3.259 53.605 1.00 79.75 309 SER A CA 1
ATOM 2333 C C . SER A 1 309 ? -34.991 1.917 52.934 1.00 79.75 309 SER A C 1
ATOM 2335 O O . SER A 1 309 ? -35.151 1.799 51.725 1.00 79.75 309 SER A O 1
ATOM 2337 N N . GLU A 1 310 ? -34.543 0.921 53.702 1.00 82.25 310 GLU A N 1
ATOM 2338 C CA . GLU A 1 310 ? -34.230 -0.414 53.205 1.00 82.25 310 GLU A CA 1
ATOM 2339 C C . GLU A 1 310 ? -35.428 -1.352 53.359 1.00 82.25 310 GLU A C 1
ATOM 2341 O O . GLU A 1 310 ? -35.990 -1.530 54.447 1.00 82.25 310 GLU A O 1
ATOM 2346 N N . ASP A 1 311 ? -35.789 -1.985 52.251 1.00 83.56 311 ASP A N 1
ATOM 2347 C CA . ASP A 1 311 ? -36.764 -3.059 52.229 1.00 83.56 311 ASP A CA 1
ATOM 2348 C C . ASP A 1 311 ? -36.147 -4.347 52.794 1.00 83.56 311 ASP A C 1
ATOM 2350 O O . ASP A 1 311 ? -35.025 -4.721 52.453 1.00 83.56 311 ASP A O 1
ATOM 2354 N N . SER A 1 312 ? -36.898 -5.066 53.629 1.00 87.06 312 SER A N 1
ATOM 2355 C CA . SER A 1 312 ? -36.462 -6.348 54.186 1.00 87.06 312 SER A CA 1
ATOM 2356 C C . SER A 1 312 ? -37.245 -7.498 53.560 1.00 87.06 312 SER A C 1
ATOM 2358 O O . SER A 1 312 ? -38.468 -7.442 53.416 1.00 87.06 312 SER A O 1
ATOM 2360 N N . TRP A 1 313 ? -36.539 -8.563 53.192 1.00 87.19 313 TRP A N 1
ATOM 2361 C CA . TRP A 1 313 ? -37.148 -9.797 52.713 1.00 87.19 313 TRP A CA 1
ATOM 2362 C C . TRP A 1 313 ? -37.738 -10.596 53.880 1.00 87.19 313 TRP A C 1
ATOM 2364 O O . TRP A 1 313 ? -37.080 -10.804 54.900 1.00 87.19 313 TRP A O 1
ATOM 2374 N N . GLN A 1 314 ? -38.977 -11.070 53.733 1.00 89.69 314 GLN A N 1
ATOM 2375 C CA . GLN A 1 314 ? -39.651 -11.939 54.701 1.00 89.69 314 GLN A CA 1
ATOM 2376 C C . GLN A 1 314 ? -40.256 -13.168 54.018 1.00 89.69 314 GLN A C 1
ATOM 2378 O O . GLN A 1 314 ? -40.510 -13.186 52.813 1.00 89.69 314 GLN A O 1
ATOM 2383 N N . CYS A 1 315 ? -40.479 -14.220 54.806 1.00 85.44 315 CYS A N 1
ATOM 2384 C CA . CYS A 1 315 ? -41.237 -15.385 54.360 1.00 85.44 315 CYS A CA 1
ATOM 2385 C C . CYS A 1 315 ? -42.731 -15.028 54.283 1.00 85.44 315 CYS A C 1
ATOM 2387 O O . CYS A 1 315 ? -43.253 -14.366 55.178 1.00 85.44 315 CYS A O 1
ATOM 2389 N N . ALA A 1 316 ? -43.415 -15.485 53.236 1.00 87.25 316 ALA A N 1
ATOM 2390 C CA . ALA A 1 316 ? -44.861 -15.365 53.082 1.00 87.25 316 ALA A CA 1
ATOM 2391 C C . ALA A 1 316 ? -45.615 -16.149 54.167 1.00 87.25 316 ALA A C 1
ATOM 2393 O O . ALA A 1 316 ? -45.066 -17.055 54.805 1.00 87.25 316 ALA A O 1
ATOM 2394 N N . ASP A 1 317 ? -46.898 -15.829 54.344 1.00 86.12 317 ASP A N 1
ATOM 2395 C CA . ASP A 1 317 ? -47.762 -16.497 55.317 1.00 86.12 317 ASP A CA 1
ATOM 2396 C C . ASP A 1 317 ? -47.730 -18.026 55.150 1.00 86.12 317 ASP A C 1
ATOM 2398 O O . ASP A 1 317 ? -47.906 -18.570 54.058 1.00 86.12 317 ASP A O 1
ATOM 2402 N N . GLY A 1 318 ? -47.499 -18.734 56.259 1.00 82.81 318 GLY A N 1
ATOM 2403 C CA . GLY A 1 318 ? -47.376 -20.198 56.285 1.00 82.81 318 GLY A CA 1
ATOM 2404 C C . GLY A 1 318 ? -45.946 -20.734 56.147 1.00 82.81 318 GLY A C 1
ATOM 2405 O O . GLY A 1 318 ? -45.742 -21.943 56.279 1.00 82.81 318 GLY A O 1
ATOM 2406 N N . PHE A 1 319 ? -44.955 -19.864 55.954 1.00 79.19 319 PHE A N 1
ATOM 2407 C CA . PHE A 1 319 ? -43.534 -20.215 55.934 1.00 79.19 319 PHE A CA 1
ATOM 2408 C C . PHE A 1 319 ? -42.815 -19.605 57.147 1.00 79.19 319 PHE A C 1
ATOM 2410 O O . PHE A 1 319 ? -43.213 -18.564 57.668 1.00 79.19 319 PHE A O 1
ATOM 2417 N N . ALA A 1 320 ? -41.776 -20.274 57.649 1.00 78.75 320 ALA A N 1
ATOM 2418 C CA . ALA A 1 320 ? -40.954 -19.792 58.758 1.00 78.75 320 ALA A CA 1
ATOM 2419 C C . ALA A 1 320 ? -39.478 -19.766 58.335 1.00 78.75 320 ALA A C 1
ATOM 2421 O O . ALA A 1 320 ? -39.072 -20.499 57.440 1.00 78.75 320 ALA A O 1
ATOM 2422 N N . GLY A 1 321 ? -38.677 -18.906 58.963 1.00 80.62 321 GLY A N 1
ATOM 2423 C CA . GLY A 1 321 ? -37.247 -18.785 58.676 1.00 80.62 321 GLY A CA 1
ATOM 2424 C C . GLY A 1 321 ? -36.788 -17.335 58.572 1.00 80.62 321 GLY A C 1
ATOM 2425 O O . GLY A 1 321 ? -37.589 -16.408 58.685 1.00 80.62 321 GLY A O 1
ATOM 2426 N N . ASN A 1 322 ? -35.482 -17.151 58.379 1.00 80.56 322 ASN A N 1
ATOM 2427 C CA . ASN A 1 322 ? -34.900 -15.852 58.066 1.00 80.56 322 ASN A CA 1
ATOM 2428 C C . ASN A 1 322 ? -34.674 -15.788 56.555 1.00 80.56 322 ASN A C 1
ATOM 2430 O O . ASN A 1 322 ? -33.879 -16.566 56.031 1.00 80.56 322 ASN A O 1
ATOM 2434 N N . ALA A 1 323 ? -35.398 -14.912 55.862 1.00 80.62 323 ALA A N 1
ATOM 2435 C CA . ALA A 1 323 ? -35.227 -14.750 54.429 1.00 80.62 323 ALA A CA 1
ATOM 2436 C C . ALA A 1 323 ? -33.946 -13.947 54.180 1.00 80.62 323 ALA A C 1
ATOM 2438 O O . ALA A 1 323 ? -33.899 -12.736 54.374 1.00 80.62 323 ALA A O 1
ATOM 2439 N N . THR A 1 324 ? -32.888 -14.637 53.766 1.00 78.12 324 THR A N 1
ATOM 2440 C CA . THR A 1 324 ? -31.653 -14.000 53.315 1.00 78.12 324 THR A CA 1
ATOM 2441 C C . THR A 1 324 ? -31.665 -13.922 51.799 1.00 78.12 324 THR A C 1
ATOM 2443 O O . THR A 1 324 ? -31.824 -14.942 51.137 1.00 78.12 324 THR A O 1
ATOM 2446 N N . ALA A 1 325 ? -31.498 -12.725 51.245 1.00 73.94 325 ALA A N 1
ATOM 2447 C CA . ALA A 1 325 ? -31.206 -12.553 49.830 1.00 73.94 325 ALA A CA 1
ATOM 2448 C C . ALA A 1 325 ? -29.686 -12.625 49.651 1.00 73.94 325 ALA A C 1
ATOM 2450 O O . ALA A 1 325 ? -28.957 -11.785 50.174 1.00 73.94 325 ALA A O 1
ATOM 2451 N N . THR A 1 326 ? -29.197 -13.648 48.953 1.00 74.31 326 THR A N 1
ATOM 2452 C CA . THR A 1 326 ? -27.803 -13.694 48.501 1.00 74.31 326 THR A CA 1
ATOM 2453 C C . THR A 1 326 ? -27.745 -13.417 47.018 1.00 74.31 326 THR A C 1
ATOM 2455 O O . THR A 1 326 ? -28.527 -13.962 46.241 1.00 74.31 326 THR A O 1
ATOM 2458 N N . CYS A 1 327 ? -26.806 -12.572 46.619 1.00 72.81 327 CYS A N 1
ATOM 2459 C CA . CYS A 1 327 ? -26.652 -12.194 45.227 1.00 72.81 327 CYS A CA 1
ATOM 2460 C C . CYS A 1 327 ? -25.565 -13.060 44.634 1.00 72.81 327 CYS A C 1
ATOM 2462 O O . CYS A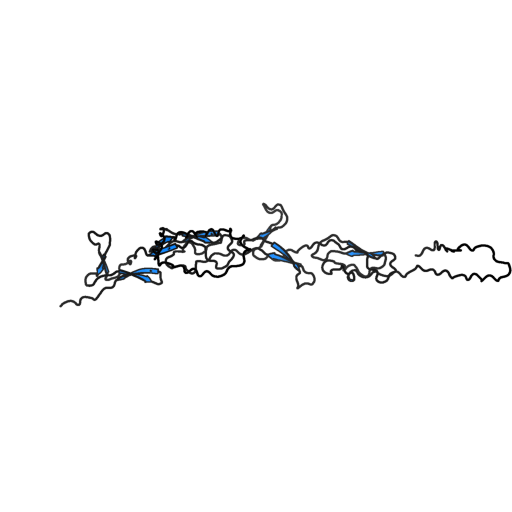 1 327 ? -24.393 -12.968 44.997 1.00 72.81 327 CYS A O 1
ATOM 2464 N N . VAL A 1 328 ? -25.996 -13.979 43.781 1.00 72.38 328 VAL A N 1
ATOM 2465 C CA . VAL A 1 328 ? -25.096 -14.906 43.113 1.00 72.38 328 VAL A CA 1
ATOM 2466 C C . VAL A 1 328 ? -24.954 -14.427 41.680 1.00 72.38 328 VAL A C 1
ATOM 2468 O O . VAL A 1 328 ? -25.946 -14.352 40.952 1.00 72.38 328 VAL A O 1
ATOM 2471 N N . MET A 1 329 ? -23.725 -14.102 41.275 1.00 66.38 329 MET A N 1
ATOM 2472 C CA . MET A 1 329 ? -23.421 -13.923 39.859 1.00 66.38 329 MET A CA 1
ATOM 2473 C C . MET A 1 329 ? -23.534 -15.277 39.167 1.00 66.38 329 MET A C 1
ATOM 2475 O O . MET A 1 329 ? -22.826 -16.228 39.501 1.00 66.38 329 MET A O 1
ATOM 2479 N N . ARG A 1 330 ? -24.460 -15.367 38.218 1.00 68.75 330 ARG A N 1
ATOM 2480 C CA . ARG A 1 330 ? -24.580 -16.506 37.309 1.00 68.75 330 ARG A CA 1
ATOM 2481 C C . ARG A 1 330 ? -23.703 -16.280 36.078 1.00 68.75 330 ARG A C 1
ATOM 2483 O O . ARG A 1 330 ? -23.225 -15.178 35.838 1.00 68.75 330 ARG A O 1
ATOM 2490 N N . GLU A 1 331 ? -23.542 -17.321 35.266 1.00 69.81 331 GLU A N 1
ATOM 2491 C CA . GLU A 1 331 ? -22.830 -17.255 33.979 1.00 69.81 331 GLU A CA 1
ATOM 2492 C C . GLU A 1 331 ? -23.505 -16.315 32.959 1.00 69.81 331 GLU A C 1
ATOM 2494 O O . GLU A 1 331 ? -22.853 -15.841 32.036 1.00 69.81 331 GLU A O 1
ATOM 2499 N N . ASP A 1 332 ? -24.798 -16.006 33.139 1.00 68.25 332 ASP A N 1
ATOM 2500 C CA . ASP A 1 332 ? -25.532 -14.992 32.360 1.00 68.25 332 ASP A CA 1
ATOM 2501 C C . ASP A 1 332 ? -25.289 -13.552 32.862 1.00 68.25 332 ASP A C 1
ATOM 2503 O O . ASP A 1 332 ? -25.734 -12.584 32.239 1.00 68.25 332 ASP A O 1
ATOM 2507 N N . CYS A 1 333 ? -24.558 -13.415 33.973 1.00 69.81 333 CYS A N 1
ATOM 2508 C CA . CYS A 1 333 ? -24.201 -12.172 34.651 1.00 69.81 333 CYS A CA 1
ATOM 2509 C C . CYS A 1 333 ? -25.382 -11.276 34.983 1.00 69.81 333 CYS A C 1
ATOM 2511 O O . CYS A 1 333 ? -25.293 -10.048 35.000 1.00 69.81 333 CYS A O 1
ATOM 2513 N N . VAL A 1 334 ? -26.493 -11.930 35.296 1.00 67.44 334 VAL A N 1
ATOM 2514 C CA . VAL A 1 334 ? -27.581 -11.330 36.042 1.00 67.44 334 VAL A CA 1
ATOM 2515 C C . VAL A 1 334 ? -27.367 -11.715 37.498 1.00 67.44 334 VAL A C 1
ATOM 2517 O O . VAL A 1 334 ? -27.412 -12.894 37.863 1.00 67.44 334 VAL A O 1
ATOM 2520 N N . GLY A 1 335 ? -27.112 -10.717 38.344 1.00 63.16 335 GLY A N 1
ATOM 2521 C CA . GLY A 1 335 ? -27.170 -10.917 39.784 1.00 63.16 335 GLY A CA 1
ATOM 2522 C C . GLY A 1 335 ? -28.611 -11.224 40.159 1.00 63.16 335 GLY A C 1
ATOM 2523 O O . GLY A 1 335 ? -29.475 -10.357 40.061 1.00 63.16 335 GLY A O 1
ATOM 2524 N N . ARG A 1 336 ? -28.889 -12.471 40.542 1.00 63.50 336 ARG A N 1
ATOM 2525 C CA . ARG A 1 336 ? -30.212 -12.860 41.033 1.00 63.50 336 ARG A CA 1
ATOM 2526 C C . ARG A 1 336 ? -30.129 -13.043 42.533 1.00 63.50 336 ARG A C 1
ATOM 2528 O O . ARG A 1 336 ? -29.220 -13.718 43.024 1.00 63.50 336 ARG A O 1
ATOM 2535 N N . SER A 1 337 ? -31.088 -12.478 43.251 1.00 61.31 337 SER A N 1
ATOM 2536 C CA . SER A 1 337 ? -31.264 -12.836 44.646 1.00 61.31 337 SER A CA 1
ATOM 2537 C C . SER A 1 337 ? -31.765 -14.278 44.733 1.00 61.31 337 SER A C 1
ATOM 2539 O O . SER A 1 337 ? -32.734 -14.689 44.088 1.00 61.31 337 SER A O 1
ATOM 2541 N N . SER A 1 338 ? -31.051 -15.080 45.510 1.00 61.25 338 SER A N 1
ATOM 2542 C CA . SER A 1 338 ? -31.531 -16.368 45.976 1.00 61.25 338 SER A CA 1
ATOM 2543 C C . SER A 1 338 ? -32.014 -16.185 47.399 1.00 61.25 338 SER A C 1
ATOM 2545 O O . SER A 1 338 ? -31.279 -15.668 48.239 1.00 61.25 338 SER A O 1
ATOM 2547 N N . CYS A 1 339 ? -33.229 -16.641 47.672 1.00 62.03 339 CYS A N 1
ATOM 2548 C CA . CYS A 1 339 ? -33.784 -16.629 49.009 1.00 62.03 339 CYS A CA 1
ATOM 2549 C C . CYS A 1 339 ? -33.839 -18.058 49.554 1.00 62.03 339 CYS A C 1
ATOM 2551 O O . CYS A 1 339 ? -34.361 -18.965 48.904 1.00 62.03 339 CYS A O 1
ATOM 2553 N N . VAL A 1 340 ? -33.275 -18.271 50.742 1.00 66.06 340 VAL A N 1
ATOM 2554 C CA . VAL A 1 340 ? -33.276 -19.580 51.408 1.00 66.06 340 VAL A CA 1
ATOM 2555 C C . VAL A 1 340 ? -34.324 -19.554 52.518 1.00 66.06 340 VAL A C 1
ATOM 2557 O O . VAL A 1 340 ? -34.161 -18.848 53.508 1.00 66.06 340 VAL A O 1
ATOM 2560 N N . ALA A 1 341 ? -35.415 -20.306 52.352 1.00 63.12 341 ALA A N 1
ATOM 2561 C CA . ALA A 1 341 ? -36.409 -20.528 53.403 1.00 63.12 341 ALA A CA 1
ATOM 2562 C C . ALA A 1 341 ? -36.124 -21.858 54.116 1.00 63.12 341 ALA A C 1
ATOM 2564 O O . ALA A 1 341 ? -35.824 -22.860 53.465 1.00 63.12 341 ALA A O 1
ATOM 2565 N N . PHE A 1 342 ? -36.234 -21.879 55.446 1.00 63.38 342 PHE A N 1
ATOM 2566 C CA . PHE A 1 342 ? -35.986 -23.071 56.260 1.00 63.38 342 PHE A CA 1
ATOM 2567 C C . PHE A 1 342 ? -37.312 -23.668 56.745 1.00 63.38 342 PHE A C 1
ATOM 2569 O O . PHE A 1 342 ? -37.905 -23.146 57.677 1.00 63.38 342 PHE A O 1
ATOM 2576 N N . ASP A 1 343 ? -37.718 -24.770 56.106 1.00 58.69 343 ASP A N 1
ATOM 2577 C CA . ASP A 1 343 ? -38.846 -25.668 56.405 1.00 58.69 343 ASP A CA 1
ATOM 2578 C C . ASP A 1 343 ? -40.246 -25.061 56.639 1.00 58.69 343 ASP A C 1
ATOM 2580 O O . ASP A 1 343 ? -40.482 -24.098 57.372 1.00 58.69 343 ASP A O 1
ATOM 2584 N N . ARG A 1 344 ? -41.254 -25.723 56.056 1.00 57.78 344 ARG A N 1
ATOM 2585 C CA . ARG A 1 344 ? -42.646 -25.520 56.471 1.00 57.78 344 ARG A CA 1
ATOM 2586 C C . ARG A 1 344 ? -42.758 -25.953 57.927 1.00 57.78 344 ARG A C 1
ATOM 2588 O O . ARG A 1 344 ? -42.451 -27.098 58.246 1.00 57.78 344 ARG A O 1
ATOM 2595 N N . LYS A 1 345 ? -43.259 -25.073 58.798 1.00 56.66 345 LYS A N 1
ATOM 2596 C CA . LYS A 1 345 ? -43.758 -25.514 60.105 1.00 56.66 345 LYS A CA 1
ATOM 2597 C C . LYS A 1 345 ? -44.799 -26.598 59.846 1.00 56.66 345 LYS A C 1
ATOM 2599 O O . LYS A 1 345 ? -45.844 -26.310 59.262 1.00 56.66 345 LYS A O 1
ATOM 2604 N N . GLU A 1 346 ? -44.514 -27.830 60.264 1.00 60.38 346 GLU A N 1
ATOM 2605 C CA . GLU A 1 346 ? -45.566 -28.830 60.380 1.00 60.38 346 GLU A CA 1
ATOM 2606 C C . GLU A 1 346 ? -46.658 -28.235 61.281 1.00 60.38 346 GLU A C 1
ATOM 2608 O O . GLU A 1 346 ? -46.335 -27.644 62.321 1.00 60.38 346 GLU A O 1
ATOM 2613 N N . PRO A 1 347 ? -47.934 -28.289 60.868 1.00 57.16 347 PRO A N 1
ATOM 2614 C CA . PRO A 1 347 ? -49.012 -27.755 61.678 1.00 57.16 347 PRO A CA 1
ATOM 2615 C C . PRO A 1 347 ? -48.982 -28.461 63.033 1.00 57.16 347 PRO A C 1
ATOM 2617 O O . PRO A 1 347 ? -49.098 -29.683 63.109 1.00 57.16 347 PRO A O 1
ATOM 2620 N N . ILE A 1 348 ? -48.794 -27.684 64.102 1.00 55.12 348 ILE A N 1
ATOM 2621 C CA . ILE A 1 348 ? -48.967 -28.172 65.468 1.00 55.12 348 ILE A CA 1
ATOM 2622 C C . ILE A 1 348 ? -50.461 -28.484 65.592 1.00 55.12 348 ILE A C 1
ATOM 2624 O O . ILE A 1 348 ? -51.276 -27.561 65.619 1.00 55.12 348 ILE A O 1
ATOM 2628 N N . ALA A 1 349 ? -50.786 -29.776 65.532 1.00 51.44 349 ALA A N 1
ATOM 2629 C CA . ALA A 1 349 ? -52.144 -30.304 65.606 1.00 51.44 349 ALA A CA 1
ATOM 2630 C C . ALA A 1 349 ? -52.792 -30.064 66.973 1.00 51.44 349 ALA A C 1
ATOM 2632 O O . ALA A 1 349 ? -52.068 -30.145 67.996 1.00 51.44 349 ALA A O 1
#

Sequence (349 aa):
MCTTETCSLLRRCESAPSVPPADEDWPACEVQDGFLSGCGIPQSCVALEATEVWDDCIFDNSHCGEMVPNSFCEVRCRAPYVGDPTFARCPTFNIIPNQPVDWSPPVCILDCPMPDVIPEGYELVRAGDPGVEILDEWRCAPGYVGQAVSRCIFDNETECGVGQVLSGCLKLEPCVLPSMAHCSLNFSECLELGPGESCMVTCKASYAGFIRPPMEHEEEDEDENLSNFSNLSNDSNRSFVTNVSNTTMPWPLEPSLLPSDGVMGSCPAGNTIAGREFDMIELICVFEDCIDPEPVPEPFVKVQVSNSSEDSWQCADGFAGNATATCVMREDCVGRSSCVAFDRKEPIA

pLDDT: mean 81.12, std 17.44, range [31.53, 98.5]